Protein AF-A0A1F1G973-F1 (afdb_monomer_lite)

Foldseek 3Di:
DDDDDDDDDDDDDDDDDPDPDPQDWDKFQFPWKKKKFLFALVVLCCLVDPNFVWDKDKDDPWDWDDDSNDLPIITMFIWDRVQKIFTAGLQLHTQKIKIWGDFMKMWIHGLQRLDTKMFTTWIWIDGHFKIFTWTWIKAFADPPDDSNPGHPVSPDPVRIDTDIDTFWIFTWDWDDDFQKIKIKGDPIFGDADPQQDPVQGHDDRCSNVSSQDDPVHSGDTRIMMMMTGTDGPRSDNDPPPDPDPDDDDDDD

Secondary structure (DSSP, 8-state):
-PPPPPPPP-------------PPPEEEPEEEEEEEE---HHHHHHHHSTTT--EEEEESS-EEES-TTSTT-EEEEEB-STT-EEEE-TT--EEEEEEEB-S-EEEEEEGGGTEEEEEEEEEEEEETTEEEEEEEEEEE--TT--GGG--GGG-STTTEEEEEEEEEEEEEEEEEETTEEEEEEEEEEE---TT--TTS---GGGGGGTT--BTTBS-BPPPEEEEEEEPTTTT-------PPPPP-PPP-

Sequence (252 aa):
MFKKILVTAIAATAITVPQATAAEAESCTIESGTFNWGIKHSWRSYIKGRIANGDWETTGTVKENGDPTGSDFTFGFEVDPEASTVSVDEAGNVTASKIKAKDSSITFTGHHGALYSKMTNPFVQTEGDKAQLGSGYEAYFVEGKHMTQYTPEDRVEANKRTGEGAFGQGKAQWSKDGDTLTLNASDVMYERQPGTNDSGDVEGVDFLFMGMYSHDYNPEVDSAQLTLNLAPGCGQEKDNDEVPSEGEKPKS

Structure (mmCIF, N/CA/C/O backbone):
data_AF-A0A1F1G973-F1
#
_entry.id   AF-A0A1F1G973-F1
#
loop_
_atom_site.group_PDB
_atom_site.id
_atom_site.type_symbol
_atom_site.label_atom_id
_atom_site.label_alt_id
_atom_site.label_comp_id
_atom_site.label_asym_id
_atom_site.label_entity_id
_atom_site.label_seq_id
_atom_site.pdbx_PDB_ins_code
_atom_site.Cartn_x
_atom_site.Cartn_y
_atom_site.Cartn_z
_atom_site.occupancy
_atom_site.B_iso_or_equiv
_atom_site.auth_seq_id
_atom_site.auth_comp_id
_atom_site.auth_asym_id
_atom_site.auth_atom_id
_atom_site.pdbx_PDB_model_num
ATOM 1 N N . MET A 1 1 ? -93.765 6.356 -10.956 1.00 42.22 1 MET A N 1
ATOM 2 C CA . MET A 1 1 ? -92.816 5.364 -10.403 1.00 42.22 1 MET A CA 1
ATOM 3 C C . MET A 1 1 ? -91.493 6.077 -10.149 1.00 42.22 1 MET A C 1
ATOM 5 O O . MET A 1 1 ? -90.782 6.352 -11.102 1.00 42.22 1 MET A O 1
ATOM 9 N N . PHE A 1 2 ? -91.207 6.461 -8.903 1.00 38.38 2 PHE A N 1
ATOM 10 C CA . PHE A 1 2 ? -89.958 7.138 -8.530 1.00 38.38 2 PHE A CA 1
ATOM 11 C C . PHE A 1 2 ? -88.983 6.104 -7.956 1.00 38.38 2 PHE A C 1
ATOM 13 O O . PHE A 1 2 ? -89.303 5.417 -6.986 1.00 38.38 2 PHE A O 1
ATOM 20 N N . LYS A 1 3 ? -87.827 5.944 -8.604 1.00 35.59 3 LYS A N 1
ATOM 21 C CA . LYS A 1 3 ? -86.815 4.925 -8.299 1.00 35.59 3 LYS A CA 1
ATOM 22 C C . LYS A 1 3 ? -85.800 5.524 -7.316 1.00 35.59 3 LYS A C 1
ATOM 24 O O . LYS A 1 3 ? -85.159 6.520 -7.636 1.00 35.59 3 LYS A O 1
ATOM 29 N N . LYS A 1 4 ? -85.695 4.952 -6.111 1.00 35.84 4 LYS A N 1
ATOM 30 C CA . LYS A 1 4 ? -84.705 5.335 -5.088 1.00 35.84 4 LYS A CA 1
ATOM 31 C C . LYS A 1 4 ? -83.311 4.877 -5.535 1.00 35.84 4 LYS A C 1
ATOM 33 O O . LYS A 1 4 ? -83.144 3.703 -5.853 1.00 35.84 4 LYS A O 1
ATOM 38 N N . ILE A 1 5 ? -82.336 5.785 -5.548 1.00 41.91 5 ILE A N 1
ATOM 39 C CA . ILE A 1 5 ? -80.917 5.466 -5.749 1.00 41.91 5 ILE A CA 1
ATOM 40 C C . ILE A 1 5 ? -80.290 5.274 -4.365 1.00 41.91 5 ILE A C 1
ATOM 42 O O . ILE A 1 5 ? -80.348 6.169 -3.524 1.00 41.91 5 ILE A O 1
ATOM 46 N N . LEU A 1 6 ? -79.738 4.084 -4.132 1.00 38.69 6 LEU A N 1
ATOM 47 C CA . LEU A 1 6 ? -78.957 3.740 -2.947 1.00 38.69 6 LEU A CA 1
ATOM 48 C C . LEU A 1 6 ? -77.524 4.256 -3.159 1.00 38.69 6 LEU A C 1
ATOM 50 O O . LEU A 1 6 ? -76.871 3.858 -4.122 1.00 38.69 6 LEU A O 1
ATOM 54 N N . VAL A 1 7 ? -77.040 5.139 -2.285 1.00 39.91 7 VAL A N 1
ATOM 55 C CA . VAL A 1 7 ? -75.630 5.557 -2.254 1.00 39.91 7 VAL A CA 1
ATOM 56 C C . VAL A 1 7 ? -74.898 4.631 -1.291 1.00 39.91 7 VAL A C 1
ATOM 58 O O . VAL A 1 7 ? -75.253 4.550 -0.118 1.00 39.91 7 VAL A O 1
ATOM 61 N N . THR A 1 8 ? -73.898 3.913 -1.798 1.00 38.56 8 THR A N 1
ATOM 62 C CA . THR A 1 8 ? -73.050 3.022 -0.998 1.00 38.56 8 THR A CA 1
ATOM 63 C C . THR A 1 8 ? -71.778 3.786 -0.645 1.00 38.56 8 THR A C 1
ATOM 65 O O . THR A 1 8 ? -71.055 4.214 -1.542 1.00 38.56 8 THR A O 1
ATOM 68 N N . ALA A 1 9 ? -71.534 4.009 0.646 1.00 45.50 9 ALA A N 1
ATOM 69 C CA . ALA A 1 9 ? -70.323 4.658 1.137 1.00 45.50 9 ALA A CA 1
ATOM 70 C C . ALA A 1 9 ? -69.147 3.668 1.107 1.00 45.50 9 ALA A C 1
ATOM 72 O O . ALA A 1 9 ? -69.241 2.578 1.670 1.00 45.50 9 ALA A O 1
ATOM 73 N N . ILE A 1 10 ? -68.048 4.050 0.455 1.00 49.78 10 ILE A N 1
ATOM 74 C CA . ILE A 1 10 ? -66.786 3.302 0.463 1.00 49.78 10 ILE A CA 1
ATOM 75 C C . ILE A 1 10 ? -65.958 3.828 1.638 1.00 49.78 10 ILE A C 1
ATOM 77 O O . ILE A 1 10 ? -65.543 4.986 1.639 1.00 49.78 10 ILE A O 1
ATOM 81 N N . ALA A 1 11 ? -65.741 2.988 2.648 1.00 50.19 11 ALA A N 1
ATOM 82 C CA . ALA A 1 11 ? -64.797 3.259 3.724 1.00 50.19 11 ALA A CA 1
ATOM 83 C C . ALA A 1 11 ? -63.371 2.992 3.216 1.00 50.19 11 ALA A C 1
ATOM 85 O O . ALA A 1 11 ? -63.041 1.863 2.859 1.00 50.19 11 ALA A O 1
ATOM 86 N N . ALA A 1 12 ? -62.537 4.031 3.157 1.00 47.50 12 ALA A N 1
ATOM 87 C CA . ALA A 1 12 ? -61.125 3.906 2.818 1.00 47.50 12 ALA A CA 1
ATOM 88 C C . ALA A 1 12 ? -60.329 3.497 4.068 1.00 47.50 12 ALA A C 1
ATOM 90 O O . ALA A 1 12 ? -60.126 4.299 4.977 1.00 47.50 12 ALA A O 1
ATOM 91 N N . THR A 1 13 ? -59.888 2.243 4.126 1.00 49.81 13 THR A N 1
ATOM 92 C CA . THR A 1 13 ? -58.909 1.771 5.112 1.00 49.81 13 THR A CA 1
ATOM 93 C C . THR A 1 13 ? -57.508 2.169 4.654 1.00 49.81 13 THR A C 1
ATOM 95 O O . THR A 1 13 ? -57.029 1.670 3.636 1.00 49.81 13 THR A O 1
ATOM 98 N N . ALA A 1 14 ? -56.855 3.072 5.385 1.00 54.78 14 ALA A N 1
ATOM 99 C CA . ALA A 1 14 ? -55.455 3.411 5.158 1.00 54.78 14 ALA A CA 1
ATOM 100 C C . ALA A 1 14 ? -54.559 2.251 5.626 1.00 54.78 14 ALA A C 1
ATOM 102 O O . ALA A 1 14 ? -54.593 1.866 6.793 1.00 54.78 14 ALA A O 1
ATOM 103 N N . ILE A 1 15 ? -53.778 1.686 4.706 1.00 54.81 15 ILE A N 1
ATOM 104 C CA . ILE A 1 15 ? -52.747 0.687 4.999 1.00 54.81 15 ILE A CA 1
ATOM 105 C C . ILE A 1 15 ? -51.489 1.457 5.401 1.00 54.81 15 ILE A C 1
ATOM 107 O O . ILE A 1 15 ? -50.873 2.119 4.568 1.00 54.81 15 ILE A O 1
ATOM 111 N N . THR A 1 16 ? -51.112 1.397 6.674 1.00 50.06 16 THR A N 1
ATOM 112 C CA . THR A 1 16 ? -49.819 1.904 7.146 1.00 50.06 16 THR A CA 1
ATOM 113 C C . THR A 1 16 ? -48.742 0.879 6.805 1.00 50.06 16 THR A C 1
ATOM 115 O O . THR A 1 16 ? -48.700 -0.199 7.398 1.00 50.06 16 THR A O 1
ATOM 118 N N . VAL A 1 17 ? -47.895 1.189 5.825 1.00 53.34 17 VAL A N 1
ATOM 119 C CA . VAL A 1 17 ? -46.689 0.404 5.527 1.00 53.34 17 VAL A CA 1
ATOM 120 C C . VAL A 1 17 ? -45.646 0.728 6.606 1.00 53.34 17 VAL A C 1
ATOM 122 O O . VAL A 1 17 ? -45.423 1.914 6.855 1.00 53.34 17 VAL A O 1
ATOM 125 N N . PRO A 1 18 ? -45.006 -0.261 7.260 1.00 45.88 18 PRO A N 1
ATOM 126 C CA . PRO A 1 18 ? -43.898 0.016 8.162 1.00 45.88 18 PRO A CA 1
ATOM 127 C C . PRO A 1 18 ? -42.749 0.577 7.327 1.00 45.88 18 PRO A C 1
ATOM 129 O O . PRO A 1 18 ? -42.206 -0.104 6.456 1.00 45.88 18 PRO A O 1
ATOM 132 N N . GLN A 1 19 ? -42.409 1.838 7.557 1.00 44.34 19 GLN A N 1
ATOM 133 C CA . GLN A 1 19 ? -41.218 2.441 6.991 1.00 44.34 19 GLN A CA 1
ATOM 134 C C . GLN A 1 19 ? -40.045 1.931 7.830 1.00 44.34 19 GLN A C 1
ATOM 136 O O . GLN A 1 19 ? -39.903 2.318 8.986 1.00 44.34 19 GLN A O 1
ATOM 141 N N . ALA A 1 20 ? -39.261 0.998 7.283 1.00 47.25 20 ALA A N 1
ATOM 142 C CA . ALA A 1 20 ? -38.005 0.593 7.895 1.00 47.25 20 ALA A CA 1
ATOM 143 C C . ALA A 1 20 ? -37.111 1.836 7.971 1.00 47.25 20 ALA A C 1
ATOM 145 O O . ALA A 1 20 ? -36.664 2.354 6.947 1.00 47.25 20 ALA A O 1
ATOM 146 N N . THR A 1 21 ? -36.922 2.361 9.177 1.00 45.72 21 THR A N 1
ATOM 147 C CA . THR A 1 21 ? -35.897 3.357 9.451 1.00 45.72 21 THR A CA 1
ATOM 148 C C . THR A 1 21 ? -34.565 2.657 9.236 1.00 45.72 21 THR A C 1
ATOM 150 O O . THR A 1 21 ? -34.226 1.740 9.980 1.00 45.72 21 THR A O 1
ATOM 153 N N . ALA A 1 22 ? -33.844 3.020 8.175 1.00 51.94 22 ALA A N 1
ATOM 154 C CA . ALA A 1 22 ? -32.439 2.661 8.080 1.00 51.94 22 ALA A CA 1
ATOM 155 C C . ALA A 1 22 ? -31.761 3.254 9.321 1.00 51.94 22 ALA A C 1
ATOM 157 O O . ALA A 1 22 ? -31.816 4.469 9.506 1.00 51.94 22 ALA A O 1
ATOM 158 N N . ALA A 1 23 ? -31.230 2.397 10.194 1.00 56.69 23 ALA A N 1
ATOM 159 C CA . ALA A 1 23 ? -30.436 2.836 11.331 1.00 56.69 23 ALA A CA 1
ATOM 160 C C . ALA A 1 23 ? -29.305 3.726 10.798 1.00 56.69 23 ALA A C 1
ATOM 162 O O . ALA A 1 23 ? -28.588 3.325 9.875 1.00 56.69 23 ALA A O 1
ATOM 163 N N . GLU A 1 24 ? -29.198 4.958 11.299 1.00 59.28 24 GLU A N 1
ATOM 164 C CA . GLU A 1 24 ? -28.084 5.828 10.928 1.00 59.28 24 GLU A CA 1
ATOM 165 C C . GLU A 1 24 ? -26.799 5.237 11.508 1.00 59.28 24 GLU A C 1
ATOM 167 O O . GLU A 1 24 ? -26.696 5.020 12.713 1.00 59.28 24 GLU A O 1
ATOM 172 N N . ALA A 1 25 ? -25.824 4.965 10.642 1.00 71.56 25 ALA A N 1
ATOM 173 C CA . ALA A 1 25 ? -24.504 4.535 11.075 1.00 71.56 25 ALA A CA 1
ATOM 174 C C . ALA A 1 25 ? -23.814 5.679 11.834 1.00 71.56 25 ALA A C 1
ATOM 176 O O . ALA A 1 25 ? -23.695 6.793 11.317 1.00 71.56 25 ALA A O 1
ATOM 177 N N . GLU A 1 26 ? -23.341 5.404 13.048 1.00 84.94 26 GLU A N 1
ATOM 178 C CA . GLU A 1 26 ? -22.582 6.369 13.843 1.00 84.94 26 GLU A CA 1
ATOM 179 C C . GLU A 1 26 ? -21.135 6.436 13.335 1.00 84.94 26 GLU A C 1
ATOM 181 O O . GLU A 1 26 ? -20.532 5.409 13.022 1.00 84.94 26 GLU A O 1
ATOM 186 N N . SER A 1 27 ? -20.556 7.637 13.246 1.00 89.62 27 SER A N 1
ATOM 187 C CA . SER A 1 27 ? -19.134 7.813 12.932 1.00 89.62 27 SER A CA 1
ATOM 188 C C . SER A 1 27 ? -18.295 7.912 14.203 1.00 89.62 27 SER A C 1
ATOM 190 O O . SER A 1 27 ? -18.580 8.747 15.062 1.00 89.62 27 SER A O 1
ATOM 192 N N . CYS A 1 28 ? -17.213 7.146 14.280 1.00 93.38 28 CYS A N 1
ATOM 193 C CA . CYS A 1 28 ? -16.291 7.170 15.408 1.00 93.38 28 CYS A CA 1
ATOM 194 C C . CYS A 1 28 ? -15.111 8.114 15.171 1.00 93.38 28 CYS A C 1
ATOM 196 O O . CYS A 1 28 ? -14.504 8.114 14.098 1.00 93.38 28 CYS A O 1
ATOM 198 N N . THR A 1 29 ? -14.751 8.883 16.200 1.00 95.50 29 THR A N 1
ATOM 199 C CA . THR A 1 29 ? -13.556 9.735 16.189 1.00 95.50 29 THR A CA 1
ATOM 200 C C . THR A 1 29 ? -12.313 8.886 16.433 1.00 95.50 29 THR A C 1
ATOM 202 O O . THR A 1 29 ? -12.224 8.190 17.443 1.00 95.50 29 THR A O 1
ATOM 205 N N . ILE A 1 30 ? -11.344 8.959 15.523 1.00 98.06 30 ILE A N 1
ATOM 206 C CA . ILE A 1 30 ? -10.039 8.301 15.646 1.00 98.06 30 ILE A CA 1
ATOM 207 C C . ILE A 1 30 ? -9.071 9.291 16.299 1.00 98.06 30 ILE A C 1
ATOM 209 O O . ILE A 1 30 ? -8.974 10.434 15.862 1.00 98.06 30 ILE A O 1
ATOM 213 N N . GLU A 1 31 ? -8.335 8.865 17.320 1.00 98.00 31 GLU A N 1
ATOM 214 C CA . GLU A 1 31 ? -7.295 9.686 17.958 1.00 98.00 31 GLU A CA 1
ATOM 215 C C . GLU A 1 31 ? -5.904 9.357 17.411 1.00 98.00 31 GLU A C 1
ATOM 217 O O . GLU A 1 31 ? -5.060 10.232 17.223 1.00 98.00 31 GLU A O 1
ATOM 222 N N . SER A 1 32 ? -5.642 8.074 17.161 1.00 98.44 32 SER A N 1
ATOM 223 C CA . SER A 1 32 ? -4.376 7.592 16.607 1.00 98.44 32 SER A CA 1
ATOM 224 C C . SER A 1 32 ? -4.520 6.176 16.058 1.00 98.44 32 SER A C 1
ATOM 226 O O . SER A 1 32 ? -5.524 5.503 16.281 1.00 98.44 32 SER A O 1
ATOM 228 N N . GLY A 1 33 ? -3.498 5.694 15.354 1.00 98.50 33 GLY A N 1
ATOM 229 C CA . GLY A 1 33 ? -3.455 4.301 14.942 1.00 98.50 33 GLY A CA 1
ATOM 230 C C . GLY A 1 33 ? -2.157 3.902 14.261 1.00 98.50 33 GLY A C 1
ATOM 231 O O . GLY A 1 33 ? -1.334 4.745 13.895 1.00 98.50 33 GLY A O 1
ATOM 232 N N . THR A 1 34 ? -1.997 2.597 14.076 1.00 98.62 34 THR A N 1
ATOM 233 C CA . THR A 1 34 ? -0.880 1.986 13.351 1.00 98.62 34 THR A CA 1
ATOM 234 C C . THR A 1 34 ? -1.405 1.026 12.300 1.00 98.62 34 THR A C 1
ATOM 236 O O . THR A 1 34 ? -2.282 0.216 12.589 1.00 98.62 34 THR A O 1
ATOM 239 N N . PHE A 1 35 ? -0.858 1.110 11.094 1.00 98.75 35 PHE A N 1
ATOM 240 C CA . PHE A 1 35 ? -1.187 0.249 9.967 1.00 98.75 35 PHE A CA 1
ATOM 241 C C . PHE A 1 35 ? 0.068 -0.524 9.566 1.00 98.75 35 PHE A C 1
ATOM 243 O O . PHE A 1 35 ? 1.054 0.076 9.162 1.00 98.75 35 PHE A O 1
ATOM 250 N N . ASN A 1 36 ? 0.061 -1.845 9.712 1.00 98.81 36 ASN A N 1
ATOM 251 C CA . ASN A 1 36 ? 1.190 -2.714 9.398 1.00 98.81 36 ASN A CA 1
ATOM 252 C C . ASN A 1 36 ? 0.846 -3.573 8.185 1.00 98.81 36 ASN A C 1
ATOM 254 O O . ASN A 1 36 ? -0.115 -4.346 8.216 1.00 98.81 36 ASN A O 1
ATOM 258 N N . TRP A 1 37 ? 1.640 -3.451 7.125 1.00 98.81 37 TRP A N 1
ATOM 259 C CA . TRP A 1 37 ? 1.399 -4.160 5.875 1.00 98.81 37 TRP A CA 1
ATOM 260 C C . TRP A 1 37 ? 2.707 -4.468 5.149 1.00 98.81 37 TRP A C 1
ATOM 262 O O . TRP A 1 37 ? 3.576 -3.608 5.011 1.00 98.81 37 TRP A O 1
ATOM 272 N N . GLY A 1 38 ? 2.853 -5.698 4.657 1.00 98.44 38 GLY A N 1
ATOM 273 C CA . GLY A 1 38 ? 4.005 -6.088 3.844 1.00 98.44 38 GLY A CA 1
ATOM 274 C C . GLY A 1 38 ? 3.965 -5.538 2.414 1.00 98.44 38 GLY A C 1
ATOM 275 O O . GLY A 1 38 ? 4.984 -5.542 1.725 1.00 98.44 38 GLY A O 1
ATOM 276 N N . ILE A 1 39 ? 2.828 -5.014 1.953 1.00 98.44 39 ILE A N 1
ATOM 277 C CA . ILE A 1 39 ? 2.531 -4.747 0.538 1.00 98.44 39 ILE A CA 1
ATOM 278 C C . ILE A 1 39 ? 2.344 -6.058 -0.233 1.00 98.44 39 ILE A C 1
ATOM 280 O O . ILE A 1 39 ? 1.218 -6.478 -0.472 1.00 98.44 39 ILE A O 1
ATOM 284 N N . LYS A 1 40 ? 3.437 -6.711 -0.642 1.00 98.38 40 LYS A N 1
ATOM 285 C CA . LYS A 1 40 ? 3.403 -7.949 -1.432 1.00 98.38 40 LYS A CA 1
ATOM 286 C C . LYS A 1 40 ? 4.746 -8.670 -1.390 1.00 98.38 40 LYS A C 1
ATOM 288 O O . LYS A 1 40 ? 5.749 -8.146 -1.885 1.00 98.38 40 LYS A O 1
ATOM 293 N N . HIS A 1 41 ? 4.769 -9.885 -0.848 1.00 98.38 41 HIS A N 1
ATOM 294 C CA . HIS A 1 41 ? 5.993 -10.665 -0.644 1.00 98.38 41 HIS A CA 1
ATOM 295 C C . HIS A 1 41 ? 6.757 -10.938 -1.939 1.00 98.38 41 HIS A C 1
ATOM 297 O O . HIS A 1 41 ? 7.975 -10.740 -1.992 1.00 98.38 41 HIS A O 1
ATOM 303 N N . SER A 1 42 ? 6.052 -11.302 -3.014 1.00 97.88 42 SER A N 1
ATOM 304 C CA . SER A 1 42 ? 6.678 -11.554 -4.316 1.00 97.88 42 SER A CA 1
ATOM 305 C C . SER A 1 42 ? 7.343 -10.303 -4.897 1.00 97.88 42 SER A C 1
ATOM 307 O O . SER A 1 42 ? 8.378 -10.409 -5.551 1.00 97.88 42 SER A O 1
ATOM 309 N N . TRP A 1 43 ? 6.790 -9.113 -4.634 1.00 98.19 43 TRP A N 1
ATOM 310 C CA . TRP A 1 43 ? 7.366 -7.849 -5.086 1.00 98.19 43 TRP A CA 1
ATOM 311 C C . TRP A 1 43 ? 8.644 -7.513 -4.324 1.00 98.19 43 TRP A C 1
ATOM 313 O O . TRP A 1 43 ? 9.676 -7.276 -4.947 1.00 98.19 43 TRP A O 1
ATOM 323 N N . ARG A 1 44 ? 8.615 -7.568 -2.986 1.00 98.38 44 ARG A N 1
ATOM 324 C CA . ARG A 1 44 ? 9.819 -7.339 -2.168 1.00 98.38 44 ARG A CA 1
ATOM 325 C C . ARG A 1 44 ? 10.932 -8.324 -2.525 1.00 98.38 44 ARG A C 1
ATOM 327 O O . ARG A 1 44 ? 12.077 -7.918 -2.726 1.00 98.38 44 ARG A O 1
ATOM 334 N N . SER A 1 45 ? 10.576 -9.600 -2.683 1.00 98.25 45 SER A N 1
ATOM 335 C CA . SER A 1 45 ? 11.500 -10.660 -3.101 1.00 98.25 45 SER A CA 1
ATOM 336 C C . SER A 1 45 ? 12.088 -10.404 -4.488 1.00 98.25 45 SER A C 1
ATOM 338 O O . SER A 1 45 ? 13.276 -10.633 -4.706 1.00 98.25 45 SER A O 1
ATOM 340 N N . TYR A 1 46 ? 11.284 -9.902 -5.428 1.00 97.50 46 TYR A N 1
ATOM 341 C CA . TYR A 1 46 ? 11.757 -9.503 -6.750 1.00 97.50 46 TYR A CA 1
ATOM 342 C C . TYR A 1 46 ? 12.741 -8.331 -6.678 1.00 97.50 46 TYR A C 1
ATOM 344 O O . TYR A 1 46 ? 13.808 -8.427 -7.284 1.00 97.50 46 TYR A O 1
ATOM 352 N N . ILE A 1 47 ? 12.419 -7.281 -5.909 1.00 98.31 47 ILE A N 1
ATOM 353 C CA . ILE A 1 47 ? 13.274 -6.099 -5.728 1.00 98.31 47 ILE A CA 1
ATOM 354 C C . ILE A 1 47 ? 14.632 -6.492 -5.140 1.00 98.31 47 ILE A C 1
ATOM 356 O O . ILE A 1 47 ? 15.658 -6.188 -5.743 1.00 98.31 47 ILE A O 1
ATOM 360 N N . LYS A 1 48 ? 14.656 -7.229 -4.023 1.00 98.19 48 LYS A N 1
ATOM 361 C CA . LYS A 1 48 ? 15.909 -7.687 -3.388 1.00 98.19 48 LYS A CA 1
ATOM 362 C C . LYS A 1 48 ? 16.617 -8.799 -4.170 1.00 98.19 48 LYS A C 1
ATOM 364 O O . LYS A 1 48 ? 17.793 -9.073 -3.945 1.00 98.19 48 LYS A O 1
ATOM 369 N N . GLY A 1 49 ? 15.901 -9.486 -5.057 1.00 97.81 49 GLY A N 1
ATOM 370 C CA . GLY A 1 49 ? 16.406 -10.625 -5.808 1.00 97.81 49 GLY A CA 1
ATOM 371 C C . GLY A 1 49 ? 17.366 -10.232 -6.929 1.00 97.81 49 GLY A C 1
ATOM 372 O O . GLY A 1 49 ? 17.418 -9.096 -7.382 1.00 97.81 49 GLY A O 1
ATOM 373 N N . ARG A 1 50 ? 18.083 -11.223 -7.470 1.00 96.88 50 ARG A N 1
ATOM 374 C CA . ARG A 1 50 ? 19.099 -11.037 -8.529 1.00 96.88 50 ARG A CA 1
ATOM 375 C C . ARG A 1 50 ? 18.592 -10.437 -9.849 1.00 96.88 50 ARG A C 1
ATOM 377 O O . ARG A 1 50 ? 19.410 -10.090 -10.691 1.00 96.88 50 ARG A O 1
ATOM 384 N N . ILE A 1 51 ? 17.273 -10.429 -10.073 1.00 95.50 51 ILE A N 1
ATOM 385 C CA . ILE A 1 51 ? 16.670 -9.951 -11.325 1.00 95.50 51 ILE A CA 1
ATOM 386 C C . ILE A 1 51 ? 16.573 -8.429 -11.297 1.00 95.50 51 ILE A C 1
ATOM 388 O O . ILE A 1 51 ? 17.146 -7.782 -12.165 1.00 95.50 51 ILE A O 1
ATOM 392 N N . ALA A 1 52 ? 15.877 -7.861 -10.305 1.00 96.75 52 ALA A N 1
ATOM 393 C CA . ALA A 1 52 ? 15.845 -6.414 -10.143 1.00 96.75 52 ALA A CA 1
ATOM 394 C C . ALA A 1 52 ? 17.162 -5.898 -9.560 1.00 96.75 52 ALA A C 1
ATOM 396 O O . ALA A 1 52 ? 17.613 -4.829 -9.955 1.00 96.75 52 ALA A O 1
ATOM 397 N N . ASN A 1 53 ? 17.791 -6.660 -8.662 1.00 97.69 53 ASN A N 1
ATOM 398 C CA . ASN A 1 53 ? 19.018 -6.280 -7.966 1.00 97.69 53 ASN A CA 1
ATOM 399 C C . ASN A 1 53 ? 18.910 -4.859 -7.388 1.00 97.69 53 ASN A C 1
ATOM 401 O O . ASN A 1 53 ? 19.707 -3.971 -7.697 1.00 97.69 53 ASN A O 1
ATOM 405 N N . GLY A 1 54 ? 17.820 -4.640 -6.663 1.00 98.06 54 GLY A N 1
ATOM 406 C CA . GLY A 1 54 ? 17.338 -3.343 -6.235 1.00 98.06 54 GLY A CA 1
ATOM 407 C C . GLY A 1 54 ? 17.201 -3.219 -4.724 1.00 98.06 54 GLY A C 1
ATOM 408 O O . GLY A 1 54 ? 17.566 -4.112 -3.958 1.00 98.06 54 GLY A O 1
ATOM 409 N N . ASP A 1 55 ? 16.646 -2.086 -4.310 1.00 98.50 55 ASP A N 1
ATOM 410 C CA . ASP A 1 55 ? 16.388 -1.756 -2.912 1.00 98.50 55 ASP A CA 1
ATOM 411 C C . ASP A 1 55 ? 15.187 -0.804 -2.792 1.00 98.50 55 ASP A C 1
ATOM 413 O O . ASP A 1 55 ? 14.606 -0.384 -3.799 1.00 98.50 55 ASP A O 1
ATOM 417 N N . TRP A 1 56 ? 14.817 -0.447 -1.567 1.00 98.75 56 TRP A N 1
ATOM 418 C CA . TRP A 1 56 ? 13.871 0.613 -1.277 1.00 98.75 56 TRP A CA 1
ATOM 419 C C . TRP A 1 56 ? 14.384 1.584 -0.223 1.00 98.75 56 TRP A C 1
ATOM 421 O O . TRP A 1 56 ? 15.161 1.240 0.662 1.00 98.75 56 TRP A O 1
ATOM 431 N N . GLU A 1 57 ? 13.874 2.806 -0.304 1.00 98.62 57 GLU A N 1
ATOM 432 C CA . GLU A 1 57 ? 14.051 3.833 0.715 1.00 98.62 57 GLU A CA 1
ATOM 433 C C . GLU A 1 57 ? 12.689 4.250 1.260 1.00 98.62 57 GLU A C 1
ATOM 435 O O . GLU A 1 57 ? 11.715 4.374 0.508 1.00 98.62 57 GLU A O 1
ATOM 440 N N . THR A 1 58 ? 12.622 4.480 2.569 1.00 98.69 58 THR A N 1
ATOM 441 C CA . THR A 1 58 ? 11.401 4.902 3.251 1.00 98.69 58 THR A CA 1
ATOM 442 C C . THR A 1 58 ? 11.512 6.347 3.738 1.00 98.69 58 THR A C 1
ATOM 444 O O . THR A 1 58 ? 12.588 6.833 4.087 1.00 98.69 58 THR A O 1
ATOM 447 N N . THR A 1 59 ? 10.389 7.065 3.746 1.00 98.50 59 THR A N 1
ATOM 448 C CA . THR A 1 59 ? 10.293 8.429 4.290 1.00 98.50 59 THR A CA 1
ATOM 449 C C . THR A 1 59 ? 9.076 8.566 5.193 1.00 98.50 59 THR A C 1
ATOM 451 O O . THR A 1 59 ? 8.081 7.866 5.010 1.00 98.50 59 THR A O 1
ATOM 454 N N . GLY A 1 60 ? 9.105 9.538 6.105 1.00 96.50 60 GLY A N 1
ATOM 455 C CA . GLY A 1 60 ? 8.032 9.747 7.078 1.00 96.50 60 GLY A CA 1
ATOM 456 C C . GLY A 1 60 ? 8.211 8.841 8.295 1.00 96.50 60 GLY A C 1
ATOM 457 O O . GLY A 1 60 ? 9.335 8.600 8.728 1.00 96.50 60 GLY A O 1
ATOM 458 N N . THR A 1 61 ? 7.109 8.347 8.854 1.00 91.94 61 THR A N 1
ATOM 459 C CA . THR A 1 61 ? 7.099 7.549 10.095 1.00 91.94 61 THR A CA 1
ATOM 460 C C . THR A 1 61 ? 7.199 6.036 9.866 1.00 91.94 61 THR A C 1
ATOM 462 O O . THR A 1 61 ? 6.954 5.261 10.790 1.00 91.94 61 THR A O 1
ATOM 465 N N . VAL A 1 62 ? 7.565 5.610 8.651 1.00 98.31 62 VAL A N 1
ATOM 466 C CA . VAL A 1 62 ? 7.614 4.195 8.258 1.00 98.31 62 VAL A CA 1
ATOM 467 C C . VAL A 1 62 ? 8.645 3.434 9.090 1.00 98.31 62 VAL A C 1
ATOM 469 O O . VAL A 1 62 ? 9.800 3.847 9.197 1.00 98.31 62 VAL A O 1
ATOM 472 N N . LYS A 1 63 ? 8.238 2.297 9.656 1.00 97.94 63 LYS A N 1
ATOM 473 C CA . LYS A 1 63 ? 9.118 1.378 10.390 1.00 97.94 63 LYS A CA 1
ATOM 474 C C . LYS A 1 63 ? 9.116 0.009 9.733 1.00 97.94 63 LYS A C 1
ATOM 476 O O . LYS A 1 63 ? 8.060 -0.578 9.540 1.00 97.94 63 LYS A O 1
ATOM 481 N N . GLU A 1 64 ? 10.291 -0.512 9.423 1.00 98.50 64 GLU A N 1
ATOM 482 C CA . GLU A 1 64 ? 10.444 -1.861 8.877 1.00 98.50 64 GLU A CA 1
ATOM 483 C C . GLU A 1 64 ? 10.573 -2.880 10.014 1.00 98.50 64 GLU A C 1
ATOM 485 O O . GLU A 1 64 ? 11.251 -2.625 11.012 1.00 98.50 64 GLU A O 1
ATOM 490 N N . ASN A 1 65 ? 9.917 -4.031 9.872 1.00 98.25 65 ASN A N 1
ATOM 491 C CA . ASN A 1 65 ? 9.972 -5.118 10.844 1.00 98.25 65 ASN A CA 1
ATOM 492 C C . ASN A 1 65 ? 10.060 -6.470 10.126 1.00 98.25 65 ASN A C 1
ATOM 494 O O . ASN A 1 65 ? 9.294 -6.720 9.198 1.00 98.25 65 ASN A O 1
ATOM 498 N N . GLY A 1 66 ? 10.971 -7.333 10.580 1.00 97.88 66 GLY A N 1
ATOM 499 C CA . GLY A 1 66 ? 11.233 -8.652 9.998 1.00 97.88 66 GLY A CA 1
ATOM 500 C C . GLY A 1 66 ? 12.334 -8.664 8.931 1.00 97.88 66 GLY A C 1
ATOM 501 O O . GLY A 1 66 ? 13.010 -7.665 8.683 1.00 97.88 66 GLY A O 1
ATOM 502 N N . ASP A 1 67 ? 12.525 -9.826 8.303 1.00 97.38 67 ASP A N 1
ATOM 503 C CA . ASP A 1 67 ? 13.426 -9.988 7.154 1.00 97.38 67 ASP A CA 1
ATOM 504 C C . ASP A 1 67 ? 12.758 -9.404 5.897 1.00 97.38 67 ASP A C 1
ATOM 506 O O . ASP A 1 67 ? 11.668 -9.852 5.564 1.00 97.38 67 ASP A O 1
ATOM 510 N N . PRO A 1 68 ? 13.381 -8.474 5.149 1.00 95.62 68 PRO A N 1
ATOM 511 C CA . PRO A 1 68 ? 12.856 -7.919 3.891 1.00 95.62 68 PRO A CA 1
ATOM 512 C C . PRO A 1 68 ? 12.280 -8.930 2.881 1.00 95.62 68 PRO A C 1
ATOM 514 O O . PRO A 1 68 ? 11.399 -8.589 2.086 1.00 95.62 68 PRO A O 1
ATOM 517 N N . THR A 1 69 ? 12.783 -10.165 2.893 1.00 94.19 69 THR A N 1
ATOM 518 C CA . THR A 1 69 ? 12.364 -11.279 2.028 1.00 94.19 69 THR A CA 1
ATOM 519 C C . THR A 1 69 ? 11.515 -12.331 2.747 1.00 94.19 69 THR A C 1
ATOM 521 O O . THR A 1 69 ? 11.108 -13.318 2.135 1.00 94.19 69 THR A O 1
ATOM 524 N N . GLY A 1 70 ? 11.217 -12.121 4.028 1.00 97.38 70 GLY A N 1
ATOM 525 C CA . GLY A 1 70 ? 10.282 -12.905 4.821 1.00 97.38 70 GLY A CA 1
ATOM 526 C C . GLY A 1 70 ? 8.824 -12.603 4.474 1.00 97.38 70 GLY A C 1
ATOM 527 O O . GLY A 1 70 ? 8.458 -11.497 4.053 1.00 97.38 70 GLY A O 1
ATOM 528 N N . SER A 1 71 ? 7.979 -13.617 4.651 1.00 95.69 71 SER A N 1
ATOM 529 C CA . SER A 1 71 ? 6.526 -13.522 4.481 1.00 95.69 71 SER A CA 1
ATOM 530 C C . SER A 1 71 ? 5.842 -12.765 5.626 1.00 95.69 71 SER A C 1
ATOM 532 O O . SER A 1 71 ? 4.739 -12.264 5.447 1.00 95.69 71 SER A O 1
ATOM 534 N N . ASP A 1 72 ? 6.508 -12.638 6.773 1.00 96.62 72 ASP A N 1
ATOM 535 C CA . ASP A 1 72 ? 6.083 -11.896 7.964 1.00 96.62 72 ASP A CA 1
ATOM 536 C C . ASP A 1 72 ? 6.572 -10.436 7.993 1.00 96.62 72 ASP A C 1
ATOM 538 O O . ASP A 1 72 ? 6.265 -9.704 8.933 1.00 96.62 72 ASP A O 1
ATOM 542 N N . PHE A 1 73 ? 7.312 -9.997 6.971 1.00 98.69 73 PHE A N 1
ATOM 543 C CA . PHE A 1 73 ? 7.802 -8.624 6.876 1.00 98.69 73 PHE A CA 1
ATOM 544 C C . PHE A 1 73 ? 6.672 -7.604 6.773 1.00 98.69 73 PHE A C 1
ATOM 546 O O . PHE A 1 73 ? 5.754 -7.758 5.963 1.00 98.69 73 PHE A O 1
ATOM 553 N N . THR A 1 74 ? 6.806 -6.490 7.491 1.00 98.75 74 THR A N 1
ATOM 554 C CA . THR A 1 74 ? 5.861 -5.373 7.401 1.00 98.75 74 THR A CA 1
ATOM 555 C C . THR A 1 74 ? 6.553 -4.024 7.350 1.00 98.75 74 THR A C 1
ATOM 557 O O . THR A 1 74 ? 7.521 -3.782 8.074 1.00 98.75 74 THR A O 1
ATOM 560 N N . PHE A 1 75 ? 5.954 -3.110 6.592 1.00 98.81 75 PHE A N 1
ATOM 561 C CA . PHE A 1 75 ? 6.084 -1.680 6.815 1.00 98.81 75 PHE A CA 1
ATOM 562 C C . PHE A 1 75 ? 4.986 -1.238 7.791 1.00 98.81 75 PHE A C 1
ATOM 564 O O . PHE A 1 75 ? 3.802 -1.476 7.551 1.00 98.81 75 PHE A O 1
ATOM 571 N N . GLY A 1 76 ? 5.382 -0.625 8.902 1.00 98.62 76 GLY A N 1
ATOM 572 C CA . GLY A 1 76 ? 4.495 -0.008 9.880 1.00 98.62 76 GLY A CA 1
ATOM 573 C C . GLY A 1 76 ? 4.335 1.480 9.598 1.00 98.62 76 GLY A C 1
ATOM 574 O O . GLY A 1 76 ? 5.322 2.215 9.590 1.00 98.62 76 GLY A O 1
ATOM 575 N N . PHE A 1 77 ? 3.099 1.917 9.392 1.00 98.69 77 PHE A N 1
ATOM 576 C CA . PHE A 1 77 ? 2.698 3.293 9.115 1.00 98.69 77 PHE A CA 1
ATOM 577 C C . PHE A 1 77 ? 1.901 3.867 10.288 1.00 98.69 77 PHE A C 1
ATOM 579 O O . PHE A 1 77 ? 1.127 3.158 10.934 1.00 98.69 77 PHE A O 1
ATOM 586 N N . GLU A 1 78 ? 2.033 5.169 10.535 1.00 98.69 78 GLU A N 1
ATOM 587 C CA . GLU A 1 78 ? 1.086 5.883 11.396 1.00 98.69 78 GLU A CA 1
ATOM 588 C C . GLU A 1 78 ? -0.170 6.252 10.609 1.00 98.69 78 GLU A C 1
ATOM 590 O O . GLU A 1 78 ? -0.081 6.756 9.488 1.00 98.69 78 GLU A O 1
ATOM 595 N N . VAL A 1 79 ? -1.334 6.040 11.216 1.00 98.69 79 VAL A N 1
ATOM 596 C CA . VAL A 1 79 ? -2.623 6.469 10.663 1.00 98.69 79 VAL A CA 1
ATOM 597 C C . VAL A 1 79 ? -2.740 7.988 10.744 1.00 98.69 79 VAL A C 1
ATOM 599 O O . VAL A 1 79 ? -2.316 8.593 11.731 1.00 98.69 79 VAL A O 1
ATOM 602 N N . ASP A 1 80 ? -3.319 8.587 9.709 1.00 98.44 80 ASP A N 1
ATOM 603 C CA . ASP A 1 80 ? -3.781 9.971 9.687 1.00 98.44 80 ASP A CA 1
ATOM 604 C C . ASP A 1 80 ? -5.246 10.016 10.150 1.00 98.44 80 ASP A C 1
ATOM 606 O O . ASP A 1 80 ? -6.128 9.600 9.389 1.00 98.44 80 ASP A O 1
ATOM 610 N N . PRO A 1 81 ? -5.535 10.476 11.381 1.00 98.19 81 PRO A N 1
ATOM 611 C CA . PRO A 1 81 ? -6.904 10.517 11.876 1.00 98.19 81 PRO A CA 1
ATOM 612 C C . PRO A 1 81 ? -7.801 11.488 11.100 1.00 98.19 81 PRO A C 1
ATOM 614 O O . PRO A 1 81 ? -8.987 11.215 10.957 1.00 98.19 81 PRO A O 1
ATOM 617 N N . GLU A 1 82 ? -7.255 12.584 10.561 1.00 97.44 82 GLU A N 1
ATOM 618 C CA . GLU A 1 82 ? -8.035 13.603 9.842 1.00 97.44 82 GLU A CA 1
ATOM 619 C C . GLU A 1 82 ? -8.476 13.112 8.458 1.00 97.44 82 GLU A C 1
ATOM 621 O O . GLU A 1 82 ? -9.540 13.486 7.963 1.00 97.44 82 GLU A O 1
ATOM 626 N N . ALA A 1 83 ? -7.680 12.232 7.848 1.00 97.56 83 ALA A N 1
ATOM 627 C CA . ALA A 1 83 ? -7.997 11.580 6.581 1.00 97.56 83 ALA A CA 1
ATOM 628 C C . ALA A 1 83 ? -8.722 10.230 6.749 1.00 97.56 83 ALA A C 1
ATOM 630 O O . ALA A 1 83 ? -8.925 9.524 5.755 1.00 97.56 83 ALA A O 1
ATOM 631 N N . SER A 1 84 ? -9.094 9.852 7.978 1.00 98.50 84 SER A N 1
ATOM 632 C CA . SER A 1 84 ? -9.641 8.531 8.290 1.00 98.50 84 SER A CA 1
ATOM 633 C C . SER A 1 84 ? -11.044 8.588 8.895 1.00 98.50 84 SER A C 1
ATOM 635 O O . SER A 1 84 ? -11.417 9.518 9.599 1.00 98.50 84 SER A O 1
ATOM 637 N N . THR A 1 85 ? -11.844 7.558 8.623 1.00 97.75 85 THR A N 1
ATOM 638 C CA . THR A 1 85 ? -13.2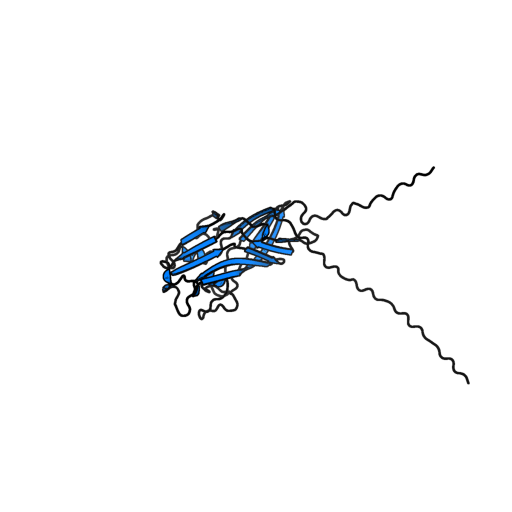24 7.421 9.106 1.00 97.75 85 THR A CA 1
ATOM 639 C C . THR A 1 85 ? -13.530 5.971 9.468 1.00 97.75 85 THR A C 1
ATOM 641 O O . THR A 1 85 ? -13.060 5.041 8.806 1.00 97.75 85 THR A O 1
ATOM 644 N N . VAL A 1 86 ? -14.347 5.784 10.505 1.00 97.81 86 VAL A N 1
ATOM 645 C CA . VAL A 1 86 ? -14.941 4.499 10.894 1.00 97.81 86 VAL A CA 1
ATOM 646 C C . VAL A 1 86 ? -16.424 4.728 11.151 1.00 97.81 86 VAL A C 1
ATOM 648 O O . VAL A 1 86 ? -16.783 5.645 11.887 1.00 97.81 86 VAL A O 1
ATOM 651 N N . SER A 1 87 ? -17.266 3.889 10.559 1.00 95.88 87 SER A N 1
ATOM 652 C CA . SER A 1 87 ? -18.707 3.854 10.785 1.00 95.88 87 SER A CA 1
ATOM 653 C C . SER A 1 87 ? -19.094 2.560 11.488 1.00 95.88 87 SER A C 1
ATOM 655 O O . SER A 1 87 ? -18.607 1.488 11.117 1.00 95.88 87 SER A O 1
ATOM 657 N N . VAL A 1 88 ? -19.979 2.654 12.477 1.00 93.94 88 VAL A N 1
ATOM 658 C CA . VAL A 1 88 ? -20.475 1.517 13.261 1.00 93.94 88 VAL A CA 1
ATOM 659 C C . VAL A 1 88 ? -22.003 1.433 13.238 1.00 93.94 88 VAL A C 1
ATOM 661 O O . VAL A 1 88 ? -22.681 2.433 12.998 1.00 93.94 88 VAL A O 1
ATOM 664 N N . ASP A 1 89 ? -22.541 0.231 13.443 1.00 91.88 89 ASP A N 1
ATOM 665 C CA . ASP A 1 89 ? -23.971 0.010 13.686 1.00 91.88 89 ASP A CA 1
ATOM 666 C C . ASP A 1 89 ? -24.360 0.285 15.154 1.00 91.88 89 ASP A C 1
ATOM 668 O O . ASP A 1 89 ? -23.516 0.615 15.988 1.00 91.88 89 ASP A O 1
ATOM 672 N N . GLU A 1 90 ? -25.649 0.139 15.477 1.00 86.06 90 GLU A N 1
ATOM 673 C CA . GLU A 1 90 ? -26.185 0.320 16.839 1.00 86.06 90 GLU A CA 1
ATOM 674 C C . GLU A 1 90 ? -25.554 -0.633 17.868 1.00 86.06 90 GLU A C 1
ATOM 676 O O . GLU A 1 90 ? -25.484 -0.310 19.051 1.00 86.06 90 GLU A O 1
ATOM 681 N N . ALA A 1 91 ? -25.063 -1.794 17.423 1.00 87.25 91 ALA A N 1
ATOM 682 C CA . ALA A 1 91 ? -24.369 -2.764 18.263 1.00 87.25 91 ALA A CA 1
ATOM 683 C C . ALA A 1 91 ? -22.854 -2.485 18.368 1.00 87.25 91 ALA A C 1
ATOM 685 O O . ALA A 1 91 ? -22.128 -3.249 19.007 1.00 87.25 91 ALA A O 1
ATOM 686 N N . GLY A 1 92 ? -22.366 -1.406 17.748 1.00 87.94 92 GLY A N 1
ATOM 687 C CA . GLY A 1 92 ? -20.964 -1.005 17.754 1.00 87.94 92 GLY A CA 1
ATOM 688 C C . GLY A 1 92 ? -20.068 -1.804 16.803 1.00 87.94 92 GLY A C 1
ATOM 689 O O . GLY A 1 92 ? -18.842 -1.683 16.892 1.00 87.94 92 GLY A O 1
ATOM 690 N N . ASN A 1 93 ? -20.632 -2.608 15.893 1.00 92.75 93 ASN A N 1
ATOM 691 C CA . ASN A 1 93 ? -19.860 -3.324 14.877 1.00 92.75 93 ASN A CA 1
ATOM 692 C C . ASN A 1 93 ? -19.476 -2.378 13.742 1.00 92.75 93 ASN A C 1
ATOM 694 O O . ASN A 1 93 ? -20.309 -1.612 13.262 1.00 92.75 93 ASN A O 1
ATOM 698 N N . VAL A 1 94 ? -18.237 -2.471 13.255 1.00 96.12 94 VAL A N 1
ATOM 699 C CA . VAL A 1 94 ? -17.790 -1.680 12.101 1.00 96.12 94 VAL A CA 1
ATOM 700 C C . VAL A 1 94 ? -18.550 -2.113 10.846 1.00 96.12 94 VAL A C 1
ATOM 702 O O . VAL A 1 94 ? -18.510 -3.279 10.457 1.00 96.12 94 VAL A O 1
ATOM 705 N N . THR A 1 95 ? -19.218 -1.161 10.197 1.00 96.81 95 THR A N 1
ATOM 706 C CA . THR A 1 95 ? -19.946 -1.373 8.935 1.00 96.81 95 THR A CA 1
ATOM 707 C C . THR A 1 95 ? -19.149 -0.892 7.731 1.00 96.81 95 THR A C 1
ATOM 709 O O . THR A 1 95 ? -19.213 -1.504 6.665 1.00 96.81 95 THR A O 1
ATOM 712 N N . ALA A 1 96 ? -18.365 0.173 7.901 1.00 98.00 96 ALA A N 1
ATOM 713 C CA . ALA A 1 96 ? -17.456 0.681 6.889 1.00 98.00 96 ALA A CA 1
ATOM 714 C C . ALA A 1 96 ? -16.292 1.450 7.519 1.00 98.00 96 ALA A C 1
ATOM 716 O O . ALA A 1 96 ? -16.413 2.032 8.598 1.00 98.00 96 ALA A O 1
ATOM 717 N N . SER A 1 97 ? -15.164 1.508 6.819 1.00 98.44 97 SER A N 1
ATOM 718 C CA . SER A 1 97 ? -14.038 2.357 7.206 1.00 98.44 97 SER A CA 1
ATOM 719 C C . SER A 1 97 ? -13.270 2.853 5.992 1.00 98.44 97 SER A C 1
ATOM 721 O O . SER A 1 97 ? -13.181 2.168 4.973 1.00 98.44 97 SER A O 1
ATOM 723 N N . LYS A 1 98 ? -12.619 4.005 6.130 1.00 98.44 98 LYS A N 1
ATOM 724 C CA . LYS A 1 98 ? -11.569 4.464 5.215 1.00 98.44 98 LYS A CA 1
ATOM 725 C C . LYS A 1 98 ? -10.406 4.934 6.057 1.00 98.44 98 LYS A C 1
ATOM 727 O O . LYS A 1 98 ? -10.560 5.909 6.777 1.00 98.44 98 LYS A O 1
ATOM 732 N N . ILE A 1 99 ? -9.288 4.227 6.006 1.00 98.75 99 ILE A N 1
ATOM 733 C CA . ILE A 1 99 ? -8.139 4.478 6.871 1.00 98.75 99 ILE A CA 1
ATOM 734 C C . ILE A 1 99 ? -6.929 4.740 5.997 1.00 98.75 99 ILE A C 1
ATOM 736 O O . ILE A 1 99 ? -6.595 3.915 5.147 1.00 98.75 99 ILE A O 1
ATOM 740 N N . LYS A 1 100 ? -6.271 5.876 6.211 1.00 98.62 100 LYS A N 1
ATOM 741 C CA . LYS A 1 100 ? -5.124 6.315 5.418 1.00 98.62 100 LYS A CA 1
ATOM 742 C C . LYS A 1 100 ? -3.922 6.572 6.315 1.00 98.62 100 LYS A C 1
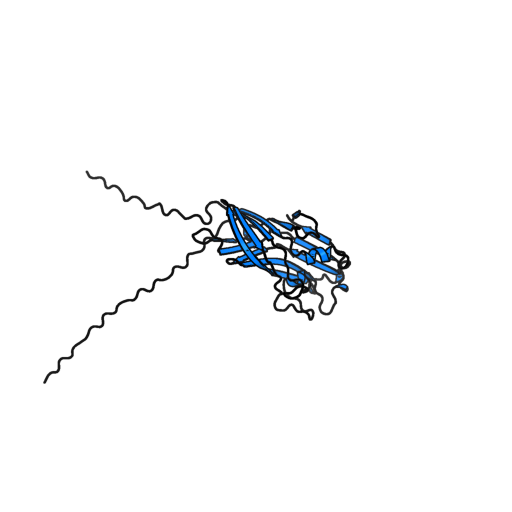ATOM 744 O O . LYS A 1 100 ? -4.061 7.067 7.431 1.00 98.62 100 LYS A O 1
ATOM 749 N N . ALA A 1 101 ? -2.737 6.215 5.837 1.00 98.62 101 ALA A N 1
ATOM 750 C CA . ALA A 1 101 ? -1.493 6.564 6.501 1.00 98.62 101 ALA A CA 1
ATOM 751 C C . ALA A 1 101 ? -1.183 8.064 6.359 1.00 98.62 101 ALA A C 1
ATOM 753 O O . ALA A 1 101 ? -1.469 8.677 5.324 1.00 98.62 101 ALA A O 1
ATOM 754 N N . LYS A 1 102 ? -0.506 8.628 7.365 1.00 98.38 102 LYS A N 1
ATOM 755 C CA . LYS A 1 102 ? 0.139 9.946 7.272 1.00 98.38 102 LYS A CA 1
ATOM 756 C C . LYS A 1 102 ? 1.137 9.994 6.118 1.00 98.38 102 LYS A C 1
ATOM 758 O O . LYS A 1 102 ? 1.542 8.956 5.583 1.00 98.38 102 LYS A O 1
ATOM 763 N N . ASP A 1 103 ? 1.586 11.205 5.802 1.00 98.38 103 ASP A N 1
ATOM 764 C CA . ASP A 1 103 ? 2.642 11.463 4.824 1.00 98.38 103 ASP A CA 1
ATOM 765 C C . ASP A 1 103 ? 3.853 10.558 5.047 1.00 98.38 103 ASP A C 1
ATOM 767 O O . ASP A 1 103 ? 4.641 10.684 5.988 1.00 98.38 103 ASP A O 1
ATOM 771 N N . SER A 1 104 ? 3.954 9.586 4.150 1.00 98.19 104 SER A N 1
ATOM 772 C CA . SER A 1 104 ? 4.922 8.507 4.183 1.00 98.19 104 SER A CA 1
ATOM 773 C C . SER A 1 104 ? 5.107 7.974 2.776 1.00 98.19 104 SER A C 1
ATOM 775 O O . SER A 1 104 ? 4.201 8.048 1.939 1.00 98.19 104 SER A O 1
ATOM 777 N N . SER A 1 105 ? 6.295 7.448 2.492 1.00 98.69 105 SER A N 1
ATOM 778 C CA . SER A 1 105 ? 6.528 6.808 1.206 1.00 98.69 105 SER A CA 1
ATOM 779 C C . SER A 1 105 ? 7.508 5.654 1.285 1.00 98.69 105 SER A C 1
ATOM 781 O O . SER A 1 105 ? 8.345 5.600 2.187 1.00 98.69 105 SER A O 1
ATOM 783 N N . ILE A 1 106 ? 7.384 4.750 0.317 1.00 98.88 106 ILE A N 1
ATOM 784 C CA . ILE A 1 106 ? 8.348 3.693 0.029 1.00 98.88 106 ILE A CA 1
ATOM 785 C C . ILE A 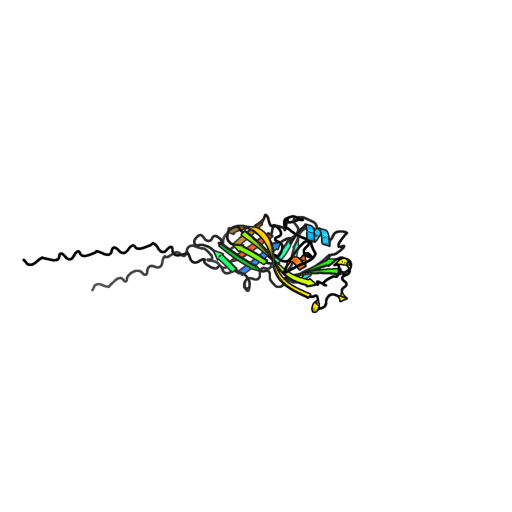1 106 ? 8.715 3.831 -1.441 1.00 98.88 106 ILE A C 1
ATOM 787 O O . ILE A 1 106 ? 7.855 3.706 -2.313 1.00 98.88 106 ILE A O 1
ATOM 791 N N . THR A 1 107 ? 9.981 4.107 -1.721 1.00 98.81 107 THR A N 1
ATOM 792 C CA . THR A 1 107 ? 10.495 4.232 -3.084 1.00 98.81 107 THR A CA 1
ATOM 793 C C . THR A 1 107 ? 11.297 2.991 -3.422 1.00 98.81 107 THR A C 1
ATOM 795 O O . THR A 1 107 ? 12.403 2.834 -2.922 1.00 98.81 107 THR A O 1
ATOM 798 N N . PHE A 1 108 ? 10.757 2.123 -4.275 1.00 98.69 108 PHE A N 1
ATOM 799 C CA . PHE A 1 108 ? 11.463 0.956 -4.796 1.00 98.69 108 PHE A CA 1
ATOM 800 C C . PHE A 1 108 ? 12.276 1.338 -6.031 1.00 98.69 108 PHE A C 1
ATOM 802 O O . PHE A 1 108 ? 11.791 2.035 -6.928 1.00 98.69 108 PHE A O 1
ATOM 809 N N . THR A 1 109 ? 13.501 0.831 -6.096 1.00 98.06 109 THR A N 1
ATOM 810 C CA . THR A 1 109 ? 14.403 0.987 -7.235 1.00 98.06 109 THR A CA 1
ATOM 811 C C . THR A 1 109 ? 15.016 -0.351 -7.613 1.00 98.06 109 THR A C 1
ATOM 813 O O . THR A 1 109 ? 15.124 -1.256 -6.791 1.00 98.06 109 THR A O 1
ATOM 816 N N . GLY A 1 110 ? 15.409 -0.498 -8.873 1.00 97.31 110 GLY A N 1
ATOM 817 C CA . GLY A 1 110 ? 16.035 -1.715 -9.378 1.00 97.31 110 GLY A CA 1
ATOM 818 C C . GLY A 1 110 ? 16.435 -1.572 -10.839 1.00 97.31 110 GLY A C 1
ATOM 819 O O . GLY A 1 110 ? 16.349 -0.488 -11.420 1.00 97.31 110 GLY A O 1
ATOM 820 N N . HIS A 1 111 ? 16.882 -2.669 -11.440 1.00 96.50 111 HIS A N 1
ATOM 821 C CA . HIS A 1 111 ? 17.335 -2.747 -12.829 1.00 96.50 111 HIS A CA 1
ATOM 822 C C . HIS A 1 111 ? 18.357 -1.663 -13.172 1.00 96.50 111 HIS A C 1
ATOM 824 O O . HIS A 1 111 ? 18.243 -0.988 -14.190 1.00 96.50 111 HIS A O 1
ATOM 830 N N . HIS A 1 112 ? 19.343 -1.459 -12.294 1.00 95.12 112 HIS A N 1
ATOM 831 C CA . HIS A 1 112 ? 20.389 -0.441 -12.464 1.00 95.12 112 HIS A CA 1
ATOM 832 C C . HIS A 1 112 ? 19.833 0.986 -12.665 1.00 95.12 112 HIS A C 1
ATOM 834 O O . HIS A 1 112 ? 20.418 1.795 -13.381 1.00 95.12 112 HIS A O 1
ATOM 840 N N . GLY A 1 113 ? 18.693 1.293 -12.035 1.00 94.75 113 GLY A N 1
ATOM 841 C CA . GLY A 1 113 ? 18.025 2.595 -12.110 1.00 94.75 113 GLY A CA 1
ATOM 842 C C . GLY A 1 113 ? 16.887 2.669 -13.129 1.00 94.75 113 GLY A C 1
ATOM 843 O O . GLY A 1 113 ? 16.200 3.688 -13.182 1.00 94.75 113 GLY A O 1
ATOM 844 N N . ALA A 1 114 ? 16.637 1.611 -13.898 1.00 96.19 114 ALA A N 1
ATOM 845 C CA . ALA A 1 114 ? 15.513 1.569 -14.827 1.00 96.19 114 ALA A CA 1
ATOM 846 C C . ALA A 1 114 ? 14.160 1.446 -14.099 1.00 96.19 114 ALA A C 1
ATOM 848 O O . ALA A 1 114 ? 13.194 2.120 -14.454 1.00 96.19 114 ALA A O 1
ATOM 849 N N . LEU A 1 115 ? 14.102 0.639 -13.032 1.00 96.50 115 LEU A N 1
ATOM 850 C CA . LEU A 1 115 ? 12.907 0.495 -12.203 1.00 96.50 115 LEU A CA 1
ATOM 851 C C . LEU A 1 115 ? 12.844 1.623 -11.175 1.00 96.50 115 LEU A C 1
ATOM 853 O O . LEU A 1 115 ? 13.791 1.844 -10.414 1.00 96.50 115 LEU A O 1
ATOM 857 N N . TYR A 1 116 ? 11.696 2.294 -11.143 1.00 97.31 116 TYR A N 1
ATOM 858 C CA . TYR A 1 116 ? 11.302 3.244 -10.112 1.00 97.31 116 TYR A CA 1
ATOM 859 C C . TYR A 1 116 ? 9.797 3.134 -9.881 1.00 97.31 116 TYR A C 1
ATOM 861 O O . TYR A 1 116 ? 9.011 3.312 -10.812 1.00 97.31 116 TYR A O 1
ATOM 869 N N . SER A 1 117 ? 9.400 2.898 -8.638 1.00 97.25 117 SER A N 1
ATOM 870 C CA . SER A 1 117 ? 8.003 2.970 -8.217 1.00 97.25 117 SER A CA 1
ATOM 871 C C . SER A 1 117 ? 7.948 3.479 -6.789 1.00 97.25 117 SER A C 1
ATOM 873 O O . SER A 1 117 ? 8.609 2.924 -5.908 1.00 97.25 117 SER A O 1
ATOM 875 N N . LYS A 1 118 ? 7.147 4.505 -6.544 1.00 98.69 118 LYS A N 1
ATOM 876 C CA . LYS A 1 118 ? 6.985 5.105 -5.229 1.00 98.69 118 LYS A CA 1
ATOM 877 C C . LYS A 1 118 ? 5.553 4.928 -4.760 1.00 98.69 118 LYS A C 1
ATOM 879 O O . LYS A 1 118 ? 4.626 5.425 -5.388 1.00 98.69 118 LYS A O 1
ATOM 884 N N . MET A 1 119 ? 5.396 4.239 -3.640 1.00 98.75 119 MET A N 1
ATOM 885 C CA . MET A 1 119 ? 4.145 4.151 -2.896 1.00 98.75 119 MET A CA 1
ATOM 886 C C . MET A 1 119 ? 4.070 5.316 -1.918 1.00 98.75 119 MET A C 1
ATOM 888 O O . MET A 1 119 ? 5.055 5.600 -1.237 1.00 98.75 119 MET A O 1
ATOM 892 N N . THR A 1 120 ? 2.925 5.982 -1.833 1.00 98.69 120 THR A N 1
ATOM 893 C CA . THR A 1 120 ? 2.682 7.104 -0.920 1.00 98.69 120 THR A CA 1
ATOM 894 C C . THR A 1 120 ? 1.390 6.902 -0.147 1.00 98.69 120 THR A C 1
ATOM 896 O O . THR A 1 120 ? 0.374 6.556 -0.745 1.00 98.69 120 THR A O 1
ATOM 899 N N . ASN A 1 121 ? 1.421 7.173 1.156 1.00 98.19 121 ASN A N 1
ATOM 900 C CA . ASN A 1 121 ? 0.250 7.167 2.038 1.00 98.19 121 ASN A CA 1
ATOM 901 C C . ASN A 1 121 ? -0.659 5.926 1.844 1.00 98.19 121 ASN A C 1
ATOM 903 O O . ASN A 1 121 ? -1.811 6.081 1.422 1.00 98.19 121 ASN A O 1
ATOM 907 N N . PRO A 1 122 ? -0.167 4.696 2.101 1.00 98.62 122 PRO A N 1
ATOM 908 C CA . PRO A 1 122 ? -0.973 3.484 1.962 1.00 98.62 122 PRO A CA 1
ATOM 909 C C . PRO A 1 122 ? -2.281 3.554 2.751 1.00 98.62 122 PRO A C 1
ATOM 911 O O . PRO A 1 122 ? -2.355 4.195 3.802 1.00 98.62 122 PRO A O 1
ATOM 914 N N . PHE A 1 123 ? -3.312 2.878 2.255 1.00 98.88 123 PHE A N 1
ATOM 915 C CA . PHE A 1 123 ? -4.644 2.920 2.847 1.00 98.88 123 PHE A CA 1
ATOM 916 C C . PHE A 1 123 ? -5.318 1.546 2.858 1.00 98.88 123 PHE A C 1
ATOM 918 O O . PHE A 1 123 ? -4.992 0.657 2.065 1.00 98.88 123 PHE A O 1
ATOM 925 N N . VAL A 1 124 ? -6.313 1.411 3.733 1.00 98.88 124 VAL A N 1
ATOM 926 C CA . VAL A 1 124 ? -7.263 0.297 3.758 1.00 98.88 124 VAL A CA 1
ATOM 927 C C . VAL A 1 124 ? -8.689 0.829 3.901 1.00 98.88 124 VAL A C 1
ATOM 929 O O . VAL A 1 124 ? -8.969 1.701 4.724 1.00 98.88 124 VAL A O 1
ATOM 932 N N . GLN A 1 125 ? -9.600 0.315 3.082 1.00 98.69 125 GLN A N 1
ATOM 933 C CA . GLN A 1 125 ? -11.031 0.607 3.150 1.00 98.69 125 GLN A CA 1
ATOM 934 C C . GLN A 1 125 ? -11.793 -0.681 3.439 1.00 98.69 125 GLN A C 1
ATOM 936 O O . GLN A 1 125 ? -11.411 -1.740 2.941 1.00 98.69 125 GLN A O 1
ATOM 941 N N . THR A 1 126 ? -12.851 -0.604 4.241 1.00 98.75 126 THR A N 1
ATOM 942 C CA . THR A 1 126 ? -13.710 -1.758 4.526 1.00 98.75 126 THR A CA 1
ATOM 943 C C . THR A 1 126 ? -15.174 -1.430 4.288 1.00 98.75 126 THR A C 1
ATOM 945 O O . THR A 1 126 ? -15.600 -0.293 4.493 1.00 98.75 126 THR A O 1
ATOM 948 N N . GLU A 1 127 ? -15.925 -2.433 3.843 1.00 98.12 127 GLU A N 1
ATOM 949 C CA . GLU A 1 127 ? -17.386 -2.425 3.750 1.00 98.12 127 GLU A CA 1
ATOM 950 C C . GLU A 1 127 ? -17.875 -3.825 4.137 1.00 98.12 127 GLU A C 1
ATOM 952 O O . GLU A 1 127 ? -17.606 -4.806 3.436 1.00 98.12 127 GLU A O 1
ATOM 957 N N . GLY A 1 128 ? -18.534 -3.930 5.291 1.00 95.94 128 GLY A N 1
ATOM 958 C CA . GLY A 1 128 ? -18.857 -5.210 5.915 1.00 95.94 128 GLY A CA 1
ATOM 959 C C . GLY A 1 128 ? -17.609 -6.072 6.135 1.00 95.94 128 GLY A C 1
ATOM 960 O O . GLY A 1 128 ? -16.650 -5.656 6.781 1.00 95.94 128 GLY A O 1
ATOM 961 N N . ASP A 1 129 ? -17.621 -7.281 5.575 1.00 97.69 129 ASP A N 1
ATOM 962 C CA . ASP A 1 129 ? -16.537 -8.262 5.673 1.00 97.69 129 ASP A CA 1
ATOM 963 C C . ASP A 1 129 ? -15.492 -8.146 4.552 1.00 97.69 129 ASP A C 1
ATOM 965 O O . ASP A 1 129 ? -14.632 -9.018 4.423 1.00 97.69 129 ASP A O 1
ATOM 969 N N . LYS A 1 130 ? -15.532 -7.085 3.739 1.00 98.69 130 LYS A N 1
ATOM 970 C CA . LYS A 1 130 ? -14.598 -6.865 2.627 1.00 98.69 130 LYS A CA 1
ATOM 971 C C . LYS A 1 130 ? -13.550 -5.824 2.985 1.00 98.69 130 LYS A C 1
ATOM 973 O O . LYS A 1 130 ? -13.868 -4.802 3.589 1.00 98.69 130 LYS A O 1
ATOM 978 N N . ALA A 1 131 ? -12.318 -6.056 2.545 1.00 98.81 131 ALA A N 1
ATOM 979 C CA . ALA A 1 131 ? -11.206 -5.119 2.654 1.00 98.81 131 ALA A CA 1
ATOM 980 C C . ALA A 1 131 ? -10.644 -4.775 1.270 1.00 98.81 131 ALA A C 1
ATOM 982 O O . ALA A 1 131 ? -10.431 -5.663 0.446 1.00 98.81 131 ALA A O 1
ATOM 983 N N . GLN A 1 132 ? -10.344 -3.497 1.047 1.00 98.88 132 GLN A N 1
ATOM 984 C CA . GLN A 1 132 ? -9.625 -3.004 -0.125 1.00 98.88 132 GLN A CA 1
ATOM 985 C C . GLN A 1 132 ? -8.344 -2.309 0.326 1.00 98.88 132 GLN A C 1
ATOM 987 O O . GLN A 1 132 ? -8.403 -1.369 1.119 1.00 98.88 132 GLN A O 1
ATOM 992 N N . LEU A 1 133 ? -7.195 -2.757 -0.173 1.00 98.88 133 LEU A N 1
ATOM 993 C CA . LEU A 1 133 ? -5.882 -2.216 0.168 1.00 98.88 133 LEU A CA 1
ATOM 994 C C . LEU A 1 133 ? -5.268 -1.525 -1.040 1.00 98.88 133 LEU A C 1
ATOM 996 O O . LEU A 1 133 ? -5.356 -2.004 -2.176 1.00 98.88 133 LEU A O 1
ATOM 1000 N N . GLY A 1 134 ? -4.630 -0.391 -0.788 1.00 98.75 134 GLY A N 1
ATOM 1001 C CA . GLY A 1 134 ? -4.103 0.442 -1.848 1.00 98.75 134 GLY A CA 1
ATOM 1002 C C . GLY A 1 134 ? -3.088 1.454 -1.372 1.00 98.75 134 GLY A C 1
ATOM 1003 O O . GLY A 1 134 ? -2.641 1.457 -0.224 1.00 98.75 134 GLY A O 1
ATOM 1004 N N . SER A 1 135 ? -2.701 2.311 -2.304 1.00 98.81 135 SER A N 1
ATOM 1005 C CA . SER A 1 135 ? -1.732 3.364 -2.058 1.00 98.81 135 SER A CA 1
ATOM 1006 C C . SER A 1 135 ? -1.922 4.493 -3.060 1.00 98.81 135 SER A C 1
ATOM 1008 O O . SER A 1 135 ? -2.360 4.275 -4.195 1.00 98.81 135 SER A O 1
ATOM 1010 N N . GLY A 1 136 ? -1.521 5.696 -2.661 1.00 98.81 136 GLY A N 1
ATOM 1011 C CA . GLY A 1 136 ? -1.060 6.687 -3.621 1.00 98.81 136 GLY A CA 1
ATOM 1012 C C . GLY A 1 136 ? 0.191 6.170 -4.334 1.00 98.81 136 GLY A C 1
ATOM 1013 O O . GLY A 1 136 ? 0.936 5.352 -3.781 1.00 98.81 136 GLY A O 1
ATOM 1014 N N . TYR A 1 137 ? 0.422 6.610 -5.561 1.00 98.75 137 TYR A N 1
ATOM 1015 C CA . TYR A 1 137 ? 1.578 6.178 -6.330 1.00 98.75 137 TYR A CA 1
ATOM 1016 C C . TYR A 1 137 ? 2.199 7.303 -7.145 1.00 98.75 137 TYR A C 1
ATOM 1018 O O . TYR A 1 137 ? 1.531 8.229 -7.605 1.00 98.75 137 TYR A O 1
ATOM 1026 N N . GLU A 1 138 ? 3.499 7.159 -7.361 1.00 98.56 138 GLU A N 1
ATOM 1027 C CA . GLU A 1 138 ? 4.270 7.857 -8.373 1.00 98.56 138 GLU A CA 1
ATOM 1028 C C . GLU A 1 138 ? 5.145 6.836 -9.105 1.00 98.56 138 GLU A C 1
ATOM 1030 O O . GLU A 1 138 ? 5.887 6.062 -8.498 1.00 98.56 138 GLU A O 1
ATOM 1035 N N . ALA A 1 139 ? 5.048 6.823 -10.426 1.00 97.50 139 ALA A N 1
ATOM 1036 C CA . ALA A 1 139 ? 5.806 5.938 -11.294 1.00 97.50 139 ALA A CA 1
ATOM 1037 C C . ALA A 1 139 ? 6.126 6.649 -12.611 1.00 97.50 139 ALA A C 1
ATOM 1039 O O . ALA A 1 139 ? 5.612 7.736 -12.889 1.00 97.50 139 ALA A O 1
ATOM 1040 N N . TYR A 1 140 ? 6.963 6.024 -13.434 1.00 96.12 140 TYR A N 1
ATOM 1041 C CA . TYR A 1 140 ? 7.298 6.531 -14.758 1.00 96.12 140 TYR A CA 1
ATOM 1042 C C . TYR A 1 140 ? 7.049 5.459 -15.809 1.00 96.12 140 TYR A C 1
ATOM 1044 O O . TYR A 1 140 ? 7.458 4.309 -15.651 1.00 96.12 140 TYR A O 1
ATOM 1052 N N . PHE A 1 141 ? 6.376 5.850 -16.886 1.00 94.44 141 PHE A N 1
ATOM 1053 C CA . PHE A 1 141 ? 6.040 4.976 -17.997 1.00 94.44 141 PHE A CA 1
ATOM 1054 C C . PHE A 1 141 ? 6.341 5.675 -19.318 1.00 94.44 141 PHE A C 1
ATOM 1056 O O . PHE A 1 141 ? 5.905 6.804 -19.547 1.00 94.44 141 PHE A O 1
ATOM 1063 N N . VAL A 1 142 ? 7.083 4.986 -20.182 1.00 93.38 142 VAL A N 1
ATOM 1064 C CA . VAL A 1 142 ? 7.476 5.462 -21.504 1.00 93.38 142 VAL A CA 1
ATOM 1065 C C . VAL A 1 142 ? 6.836 4.548 -22.537 1.00 93.38 142 VAL A C 1
ATOM 1067 O O . VAL A 1 142 ? 7.202 3.381 -22.667 1.00 93.38 142 VAL A O 1
ATOM 1070 N N . GLU A 1 143 ? 5.870 5.083 -23.274 1.00 89.56 143 GLU A N 1
ATOM 1071 C CA . GLU A 1 143 ? 5.140 4.322 -24.283 1.00 89.56 143 GLU A CA 1
ATOM 1072 C C . GLU A 1 143 ? 6.089 3.748 -25.348 1.00 89.56 143 GLU A C 1
ATOM 1074 O O . GLU A 1 143 ? 6.991 4.428 -25.844 1.00 89.56 143 GLU A O 1
ATOM 1079 N N . GLY A 1 144 ? 5.905 2.467 -25.680 1.00 88.19 144 GLY A N 1
ATOM 1080 C CA . GLY A 1 144 ? 6.703 1.766 -26.689 1.00 88.19 144 GLY A CA 1
ATOM 1081 C C . GLY A 1 144 ? 8.137 1.415 -26.273 1.00 88.19 144 GLY A C 1
ATOM 1082 O O . GLY A 1 144 ? 8.878 0.857 -27.084 1.00 88.19 144 GLY A O 1
ATOM 1083 N N . LYS A 1 145 ? 8.546 1.705 -25.032 1.00 91.94 145 LYS A N 1
ATOM 1084 C CA . LYS A 1 145 ? 9.884 1.397 -24.513 1.00 91.94 145 LYS A CA 1
ATOM 1085 C C . LYS A 1 145 ? 9.794 0.308 -23.444 1.00 91.94 145 LYS A C 1
ATOM 1087 O O . LYS A 1 145 ? 8.977 0.377 -22.533 1.00 91.94 145 LYS A O 1
ATOM 1092 N N . HIS A 1 146 ? 10.643 -0.712 -23.539 1.00 89.88 146 HIS A N 1
ATOM 1093 C CA . HIS A 1 146 ? 10.665 -1.789 -22.547 1.00 89.88 146 HIS A CA 1
ATOM 1094 C C . HIS A 1 146 ? 11.293 -1.292 -21.235 1.00 89.88 146 HIS A C 1
ATOM 1096 O O . HIS A 1 146 ? 12.295 -0.579 -21.286 1.00 89.88 146 HIS A O 1
ATOM 1102 N N . MET A 1 147 ? 10.775 -1.697 -20.064 1.00 89.94 147 MET A N 1
ATOM 1103 C CA . MET A 1 147 ? 11.238 -1.175 -18.761 1.00 89.94 147 MET A CA 1
ATOM 1104 C C . MET A 1 147 ? 12.754 -1.296 -18.576 1.00 89.94 147 MET A C 1
ATOM 1106 O O . MET A 1 147 ? 13.381 -0.354 -18.118 1.00 89.94 147 MET A O 1
ATOM 1110 N N . THR A 1 148 ? 13.385 -2.396 -19.000 1.00 88.62 148 THR A N 1
ATOM 1111 C CA . THR A 1 148 ? 14.850 -2.557 -18.861 1.00 88.62 148 THR A CA 1
ATOM 1112 C C . THR A 1 148 ? 15.676 -1.593 -19.720 1.00 88.62 148 THR A C 1
ATOM 1114 O O . THR A 1 148 ? 16.896 -1.550 -19.588 1.00 88.62 148 THR A O 1
ATOM 1117 N N . GLN A 1 149 ? 15.038 -0.843 -20.620 1.00 93.50 149 GLN A N 1
ATOM 1118 C CA . GLN A 1 149 ? 15.658 0.221 -21.407 1.00 93.50 149 GLN A CA 1
ATOM 1119 C C . GLN A 1 149 ? 15.483 1.595 -20.753 1.00 93.50 149 GLN A C 1
ATOM 1121 O O . GLN A 1 149 ? 16.040 2.570 -21.264 1.00 93.50 149 GLN A O 1
ATOM 1126 N N . TYR A 1 150 ? 14.678 1.703 -19.692 1.00 95.81 150 TYR A N 1
ATOM 1127 C CA . TYR A 1 150 ? 14.488 2.962 -18.986 1.00 95.81 150 TYR A CA 1
ATOM 1128 C C . TYR A 1 150 ? 15.800 3.408 -18.351 1.00 95.81 150 TYR A C 1
ATOM 1130 O O . TYR A 1 150 ? 16.613 2.599 -17.902 1.00 95.81 150 TYR A O 1
ATOM 1138 N N . THR A 1 151 ? 15.989 4.715 -18.297 1.00 95.81 151 THR A N 1
ATOM 1139 C CA . THR A 1 151 ? 17.108 5.355 -17.619 1.00 95.81 151 THR A CA 1
ATOM 1140 C C . THR A 1 151 ? 16.582 6.448 -16.688 1.00 95.81 151 THR A C 1
ATOM 1142 O O . THR A 1 151 ? 15.427 6.872 -16.810 1.00 95.81 151 THR A O 1
ATOM 1145 N N . PRO A 1 152 ? 17.393 6.936 -15.734 1.00 95.25 152 PRO A N 1
ATOM 1146 C CA . PRO A 1 152 ? 16.998 8.062 -14.892 1.00 95.25 152 PRO A CA 1
ATOM 1147 C C . PRO A 1 152 ? 16.570 9.308 -15.686 1.00 95.25 152 PRO A C 1
ATOM 1149 O O . PRO A 1 152 ? 15.722 10.060 -15.215 1.00 95.25 152 PRO A O 1
ATOM 1152 N N . GLU A 1 153 ? 17.094 9.508 -16.897 1.00 96.06 153 GLU A N 1
ATOM 1153 C CA . GLU A 1 153 ? 16.731 10.617 -17.788 1.00 96.06 153 GLU A CA 1
ATOM 1154 C C . GLU A 1 153 ? 15.299 10.517 -18.332 1.00 96.06 153 GLU A C 1
ATOM 1156 O O . GLU A 1 153 ? 14.722 11.538 -18.700 1.00 96.06 153 GLU A O 1
ATOM 1161 N N . ASP A 1 154 ? 14.693 9.325 -18.349 1.00 96.75 154 ASP A N 1
ATOM 1162 C CA . ASP A 1 154 ? 13.286 9.167 -18.732 1.00 96.75 154 ASP A CA 1
ATOM 1163 C C . ASP A 1 154 ? 12.323 9.657 -17.640 1.00 96.75 154 ASP A C 1
ATOM 1165 O O . ASP A 1 154 ? 11.117 9.754 -17.887 1.00 96.75 154 ASP A O 1
ATOM 1169 N N . ARG A 1 155 ? 12.813 9.974 -16.434 1.00 95.81 155 ARG A N 1
ATOM 1170 C CA . ARG A 1 155 ? 11.993 10.418 -15.296 1.00 95.81 155 ARG A CA 1
ATOM 1171 C C . ARG A 1 155 ? 11.621 11.897 -15.404 1.00 95.81 155 ARG A C 1
ATOM 1173 O O . ARG A 1 155 ? 11.947 12.717 -14.550 1.00 95.81 155 ARG A O 1
ATOM 1180 N N . VAL A 1 156 ? 10.929 12.227 -16.486 1.00 97.19 156 VAL A N 1
ATOM 1181 C CA . VAL A 1 156 ? 10.406 13.561 -16.797 1.00 97.19 156 VAL A CA 1
ATOM 1182 C C . VAL A 1 156 ? 8.898 13.616 -16.575 1.00 97.19 156 VAL A C 1
ATOM 1184 O O . VAL A 1 156 ? 8.218 12.592 -16.622 1.00 97.19 156 VAL A O 1
ATOM 1187 N N . GLU A 1 157 ? 8.352 14.820 -16.403 1.00 97.56 157 GLU A N 1
ATOM 1188 C CA . GLU A 1 157 ? 6.915 15.026 -16.157 1.00 97.56 157 GLU A CA 1
ATOM 1189 C C . GLU A 1 157 ? 6.009 14.389 -17.226 1.00 97.56 157 GLU A C 1
ATOM 1191 O O . GLU A 1 157 ? 4.956 13.861 -16.894 1.00 97.56 157 GLU A O 1
ATOM 1196 N N . ALA A 1 158 ? 6.433 14.344 -18.495 1.00 97.31 158 ALA A N 1
ATOM 1197 C CA . ALA A 1 158 ? 5.660 13.696 -19.563 1.00 97.31 158 ALA A CA 1
ATOM 1198 C C . ALA A 1 158 ? 5.464 12.178 -19.345 1.00 97.31 158 ALA A C 1
ATOM 1200 O O . ALA A 1 158 ? 4.429 11.611 -19.709 1.00 97.31 158 ALA A O 1
ATOM 1201 N N . ASN A 1 159 ? 6.440 11.523 -18.715 1.00 97.31 159 ASN A N 1
ATOM 1202 C CA . ASN A 1 159 ? 6.418 10.087 -18.434 1.00 97.31 159 ASN A CA 1
ATOM 1203 C C . ASN A 1 159 ? 5.892 9.785 -17.028 1.00 97.31 159 ASN A C 1
ATOM 1205 O O . ASN A 1 159 ? 5.625 8.630 -16.704 1.00 97.31 159 ASN A O 1
ATOM 1209 N N . LYS A 1 160 ? 5.740 10.812 -16.188 1.00 97.75 160 LYS A N 1
ATOM 1210 C CA . LYS A 1 160 ? 5.270 10.676 -14.817 1.00 97.75 160 LYS A CA 1
ATOM 1211 C C . LYS A 1 160 ? 3.814 10.216 -14.793 1.00 97.75 160 LYS A C 1
ATOM 1213 O O . LYS A 1 160 ? 2.973 10.696 -15.556 1.00 97.75 160 LYS A O 1
ATOM 1218 N N . ARG A 1 161 ? 3.512 9.270 -13.913 1.00 97.94 161 ARG A N 1
ATOM 1219 C CA . ARG A 1 161 ? 2.167 8.773 -13.620 1.00 97.94 161 ARG A CA 1
ATOM 1220 C C . ARG A 1 161 ? 1.962 8.867 -12.121 1.00 97.94 161 ARG A C 1
ATOM 1222 O O . ARG A 1 161 ? 2.772 8.347 -11.358 1.00 97.94 161 ARG A O 1
ATOM 1229 N N . THR A 1 162 ? 0.896 9.537 -11.715 1.00 98.44 162 THR A N 1
ATOM 1230 C CA . THR A 1 162 ? 0.517 9.669 -10.311 1.00 98.44 162 THR A CA 1
ATOM 1231 C C . THR A 1 162 ? -0.967 9.419 -10.143 1.00 98.44 162 THR A C 1
ATOM 1233 O O . THR A 1 162 ? -1.749 9.576 -11.080 1.00 98.44 162 THR A O 1
ATOM 1236 N N . GLY A 1 163 ? -1.350 9.024 -8.939 1.00 98.50 163 GLY A N 1
ATOM 1237 C CA . GLY A 1 163 ? -2.738 8.786 -8.586 1.00 98.50 163 GLY A CA 1
ATOM 1238 C C . GLY A 1 163 ? -2.837 8.068 -7.253 1.00 98.50 163 GLY A C 1
ATOM 1239 O O . GLY A 1 163 ? -1.864 7.970 -6.509 1.00 98.50 163 GLY A O 1
ATOM 1240 N N . GLU A 1 164 ? -4.021 7.552 -6.970 1.00 98.50 164 GLU A N 1
ATOM 1241 C CA . GLU A 1 164 ? -4.306 6.709 -5.817 1.00 98.50 164 GLU A CA 1
ATOM 1242 C C . GLU A 1 164 ? -5.284 5.624 -6.258 1.00 98.50 164 GLU A C 1
ATOM 1244 O O . GLU A 1 164 ? -6.197 5.892 -7.039 1.00 98.50 164 GLU A O 1
ATOM 1249 N N . GLY A 1 165 ? -5.077 4.393 -5.796 1.00 98.50 165 GLY A N 1
ATOM 1250 C CA . GLY A 1 165 ? -5.953 3.283 -6.149 1.00 98.50 165 GLY A CA 1
ATOM 1251 C C . GLY A 1 165 ? -5.755 2.066 -5.259 1.00 98.50 165 GLY A C 1
ATOM 1252 O O . GLY A 1 165 ? -4.707 1.894 -4.632 1.00 98.50 165 GLY A O 1
ATOM 1253 N N . ALA A 1 166 ? -6.791 1.231 -5.196 1.00 98.62 166 ALA A N 1
ATOM 1254 C CA . ALA A 1 166 ? -6.738 -0.069 -4.544 1.00 98.62 166 ALA A CA 1
ATOM 1255 C C . ALA A 1 166 ? -6.324 -1.139 -5.555 1.00 98.62 166 ALA A C 1
ATOM 1257 O O . ALA A 1 166 ? -6.814 -1.148 -6.683 1.00 98.62 166 ALA A O 1
ATOM 1258 N N . PHE A 1 167 ? -5.445 -2.038 -5.126 1.00 98.50 167 PHE A N 1
ATOM 1259 C CA . PHE A 1 167 ? -5.017 -3.206 -5.900 1.00 98.50 167 PHE A CA 1
ATOM 1260 C C . PHE 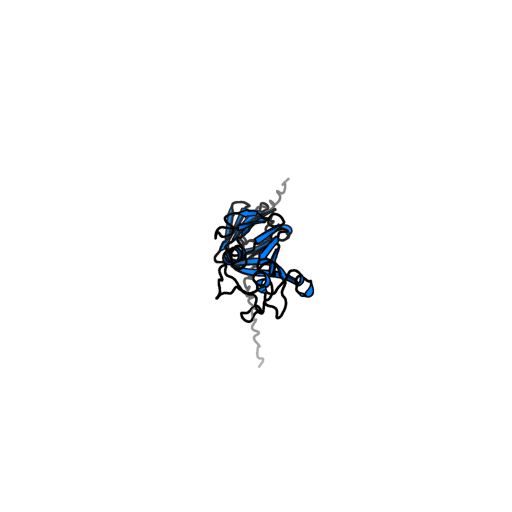A 1 167 ? -5.159 -4.510 -5.116 1.00 98.50 167 PHE A C 1
ATOM 1262 O O . PHE A 1 167 ? -5.034 -5.574 -5.702 1.00 98.50 167 PHE A O 1
ATOM 1269 N N . GLY A 1 168 ? -5.398 -4.461 -3.802 1.00 98.56 168 GLY A N 1
ATOM 1270 C CA . GLY A 1 168 ? -5.679 -5.638 -2.983 1.00 98.56 168 GLY A CA 1
ATOM 1271 C C . GLY A 1 168 ? -7.159 -5.715 -2.623 1.00 98.56 168 GLY A C 1
ATOM 1272 O O . GLY A 1 168 ? -7.721 -4.723 -2.167 1.00 98.56 168 GLY A O 1
ATOM 1273 N N . GLN A 1 169 ? -7.773 -6.883 -2.786 1.00 98.62 169 GLN A N 1
ATOM 1274 C CA . GLN A 1 169 ? -9.140 -7.195 -2.361 1.00 98.62 169 GLN A CA 1
ATOM 1275 C C . GLN A 1 169 ? -9.102 -8.417 -1.444 1.00 98.62 169 GLN A C 1
ATOM 1277 O O . GLN A 1 169 ? -8.563 -9.451 -1.824 1.00 98.62 169 GLN A O 1
ATOM 1282 N N . GLY A 1 170 ? -9.659 -8.317 -0.244 1.00 98.56 170 GLY A N 1
ATOM 1283 C CA . GLY A 1 170 ? -9.623 -9.396 0.741 1.00 98.56 170 GLY A CA 1
ATOM 1284 C C . GLY A 1 170 ? -10.783 -9.336 1.722 1.00 98.56 170 GLY A C 1
ATOM 1285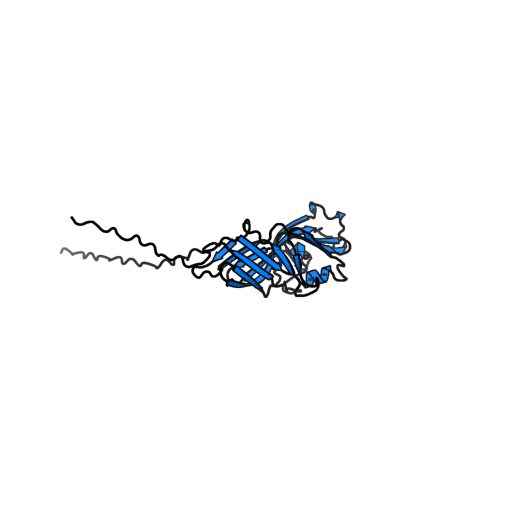 O O . GLY A 1 170 ? -11.796 -8.674 1.481 1.00 98.56 170 GLY A O 1
ATOM 1286 N N . LYS A 1 171 ? -10.624 -10.029 2.847 1.00 98.75 171 LYS A N 1
ATOM 1287 C CA . LYS A 1 171 ? -11.609 -10.088 3.928 1.00 98.75 171 LYS A CA 1
ATOM 1288 C C . LYS A 1 171 ? -11.215 -9.172 5.074 1.00 98.75 171 LYS A C 1
ATOM 1290 O O . LYS A 1 171 ? -10.056 -9.165 5.477 1.00 98.75 171 LYS A O 1
ATOM 1295 N N . ALA A 1 172 ? -12.186 -8.455 5.623 1.00 98.75 172 ALA A N 1
ATOM 1296 C CA . ALA A 1 172 ? -12.052 -7.652 6.826 1.00 98.75 172 ALA A CA 1
ATOM 1297 C C . ALA A 1 172 ? -12.596 -8.414 8.038 1.00 98.75 172 ALA A C 1
ATOM 1299 O O . ALA A 1 172 ? -13.724 -8.906 8.025 1.00 98.75 172 ALA A O 1
ATOM 1300 N N . GLN A 1 173 ? -11.805 -8.477 9.105 1.00 98.62 173 GLN A N 1
ATOM 1301 C CA . GLN A 1 173 ? -12.247 -8.958 10.410 1.00 98.62 173 GLN A CA 1
ATOM 1302 C C . GLN A 1 173 ? -11.907 -7.919 11.471 1.00 98.62 173 GLN A C 1
ATOM 1304 O O . GLN A 1 173 ? -10.733 -7.661 11.739 1.00 98.62 173 GLN A O 1
ATOM 1309 N N . TRP A 1 174 ? -12.943 -7.325 12.057 1.00 98.12 174 TRP A N 1
ATOM 1310 C CA . TRP A 1 174 ? -12.819 -6.324 13.110 1.00 98.12 174 TRP A CA 1
ATOM 1311 C C . TRP A 1 174 ? -13.015 -6.940 14.495 1.00 98.12 174 TRP A C 1
ATOM 1313 O O . TRP A 1 174 ? -13.857 -7.815 14.694 1.00 98.12 174 TRP A O 1
ATOM 1323 N N . SER A 1 175 ? -12.266 -6.433 15.466 1.00 96.38 175 SER A N 1
ATOM 1324 C CA . SER A 1 175 ? -12.458 -6.692 16.892 1.00 96.38 175 SER A CA 1
ATOM 1325 C C . SER A 1 175 ? -12.299 -5.399 17.683 1.00 96.38 175 SER A C 1
ATOM 1327 O O . SER A 1 175 ? -11.484 -4.551 17.312 1.00 96.38 175 SER A O 1
ATOM 1329 N N . LYS A 1 176 ? -13.032 -5.274 18.790 1.00 93.19 176 LYS A N 1
ATOM 1330 C CA . LYS A 1 176 ? -12.986 -4.117 19.685 1.00 93.19 176 LYS A CA 1
ATOM 1331 C C . LYS A 1 176 ? -12.627 -4.547 21.103 1.00 93.19 176 LYS A C 1
ATOM 1333 O O . LYS A 1 176 ? -13.201 -5.512 21.603 1.00 93.19 176 LYS A O 1
ATOM 1338 N N . ASP A 1 177 ? -11.718 -3.815 21.736 1.00 93.62 177 ASP A N 1
ATOM 1339 C CA . ASP A 1 177 ? -11.393 -3.931 23.159 1.00 93.62 177 ASP A CA 1
ATOM 1340 C C . ASP A 1 177 ? -11.315 -2.527 23.770 1.00 93.62 177 ASP A C 1
ATOM 1342 O O . ASP A 1 177 ? -10.406 -1.750 23.468 1.00 93.62 177 ASP A O 1
ATOM 1346 N N . GLY A 1 178 ? -12.328 -2.164 24.562 1.00 91.94 178 GLY A N 1
ATOM 1347 C CA . GLY A 1 178 ? -12.529 -0.786 25.016 1.00 91.94 178 GLY A CA 1
ATOM 1348 C C . GLY A 1 178 ? -12.584 0.193 23.838 1.00 91.94 178 GLY A C 1
ATOM 1349 O O . GLY A 1 178 ? -13.373 0.013 22.908 1.00 91.94 178 GLY A O 1
ATOM 1350 N N . ASP A 1 179 ? -11.708 1.195 23.864 1.00 94.75 179 ASP A N 1
ATOM 1351 C CA . ASP A 1 179 ? -11.576 2.211 22.811 1.00 94.75 179 ASP A CA 1
ATOM 1352 C C . ASP A 1 179 ? -10.591 1.804 21.697 1.00 94.75 179 ASP A C 1
ATOM 1354 O O . ASP A 1 179 ? -10.275 2.598 20.812 1.00 94.75 179 ASP A O 1
ATOM 1358 N N . THR A 1 180 ? -10.092 0.564 21.716 1.00 96.56 180 THR A N 1
ATOM 1359 C CA . THR A 1 180 ? -9.191 0.040 20.684 1.00 96.56 180 THR A CA 1
ATOM 1360 C C . THR A 1 180 ? -9.970 -0.766 19.651 1.00 96.56 180 THR A C 1
ATOM 1362 O O . THR A 1 180 ? -10.597 -1.773 19.983 1.00 96.56 180 THR A O 1
ATOM 1365 N N . LEU A 1 181 ? -9.876 -0.380 18.377 1.00 97.50 181 LEU A N 1
ATOM 1366 C CA . LEU A 1 181 ? -10.312 -1.204 17.248 1.00 97.50 181 LEU A CA 1
ATOM 1367 C C . LEU A 1 181 ? -9.115 -1.857 16.572 1.00 97.50 181 LEU A C 1
ATOM 1369 O O . LEU A 1 181 ? -8.128 -1.197 16.264 1.00 97.50 181 LEU A O 1
ATOM 1373 N N . THR A 1 182 ? -9.227 -3.148 16.283 1.00 98.56 182 THR A N 1
ATOM 1374 C CA . THR A 1 182 ? -8.248 -3.886 15.482 1.00 98.56 182 THR A CA 1
ATOM 1375 C C . THR A 1 182 ? -8.919 -4.476 14.252 1.00 98.56 182 THR A C 1
ATOM 1377 O O . THR A 1 182 ? -9.966 -5.109 14.367 1.00 98.56 182 THR A O 1
ATOM 1380 N N . LEU A 1 183 ? -8.302 -4.285 13.089 1.00 98.81 183 LEU A N 1
ATOM 1381 C CA . LEU A 1 183 ? -8.658 -4.931 11.830 1.00 98.81 183 LEU A CA 1
ATOM 1382 C C . LEU A 1 183 ? -7.558 -5.910 11.437 1.00 98.81 183 LEU A C 1
ATOM 1384 O O . LEU A 1 183 ? -6.381 -5.548 11.377 1.00 98.81 183 LEU A O 1
ATOM 1388 N N . ASN A 1 184 ? -7.971 -7.119 11.075 1.00 98.75 184 ASN A N 1
ATOM 1389 C CA . ASN A 1 184 ? -7.177 -8.046 10.289 1.00 98.75 184 ASN A CA 1
ATOM 1390 C C . ASN A 1 184 ? -7.748 -8.107 8.864 1.00 98.75 184 ASN A C 1
ATOM 1392 O O . ASN A 1 184 ? -8.890 -8.527 8.665 1.00 98.75 184 ASN A O 1
ATOM 1396 N N . ALA A 1 185 ? -6.962 -7.654 7.887 1.00 98.75 185 ALA A N 1
ATOM 1397 C CA . ALA A 1 185 ? -7.259 -7.804 6.472 1.00 98.75 185 ALA A CA 1
ATOM 1398 C C . ALA A 1 185 ? -6.517 -9.033 5.933 1.00 98.75 185 ALA A C 1
ATOM 1400 O O . ALA A 1 185 ? -5.289 -9.025 5.843 1.00 98.75 185 ALA A O 1
ATOM 1401 N N . SER A 1 186 ? -7.259 -10.080 5.582 1.00 98.69 186 SER A N 1
ATOM 1402 C CA . SER A 1 186 ? -6.725 -11.400 5.217 1.00 98.69 186 SER A CA 1
ATOM 1403 C C . SER A 1 186 ? -7.215 -11.860 3.844 1.00 98.69 186 SER A C 1
ATOM 1405 O O . SER A 1 186 ? -8.077 -11.221 3.239 1.00 98.69 186 SER A O 1
ATOM 1407 N N . ASP A 1 187 ? -6.644 -12.959 3.336 1.00 98.38 187 ASP A N 1
ATOM 1408 C CA . ASP A 1 187 ? -6.973 -13.539 2.024 1.00 98.38 187 ASP A CA 1
ATOM 1409 C C . ASP A 1 187 ? -6.930 -12.504 0.881 1.00 98.38 187 ASP A C 1
ATOM 1411 O O . ASP A 1 187 ? -7.772 -12.512 -0.017 1.00 98.38 187 ASP A O 1
ATOM 1415 N N . VAL A 1 188 ? -5.977 -11.568 0.947 1.00 98.75 188 VAL A N 1
ATOM 1416 C CA . VAL A 1 188 ? -5.912 -10.442 0.014 1.00 98.75 188 VAL A CA 1
ATOM 1417 C C . VAL A 1 188 ? -5.353 -10.910 -1.328 1.00 98.75 188 VAL A C 1
ATOM 1419 O O . VAL A 1 188 ? -4.253 -11.454 -1.410 1.00 98.75 188 VAL A O 1
ATOM 1422 N N . MET A 1 189 ? -6.103 -10.652 -2.392 1.00 98.62 189 MET A N 1
ATOM 1423 C CA . MET A 1 189 ? -5.751 -10.980 -3.768 1.00 98.62 189 MET A CA 1
ATOM 1424 C C . MET A 1 189 ? -5.628 -9.717 -4.611 1.00 98.62 189 MET A C 1
ATOM 1426 O O . MET A 1 189 ? -6.297 -8.714 -4.359 1.00 98.62 189 MET A O 1
ATOM 1430 N N . TYR A 1 190 ? -4.757 -9.773 -5.611 1.00 98.56 190 TYR A N 1
ATOM 1431 C CA . TYR A 1 190 ? -4.513 -8.678 -6.529 1.00 98.56 190 TYR A CA 1
ATOM 1432 C C . TYR A 1 190 ? -5.686 -8.520 -7.499 1.00 98.56 190 TYR A C 1
ATOM 1434 O O . TYR A 1 190 ? -6.002 -9.446 -8.248 1.00 98.56 190 TYR A O 1
ATOM 1442 N N . GLU A 1 191 ? -6.278 -7.331 -7.526 1.00 97.88 191 GLU A N 1
ATOM 1443 C CA . GLU A 1 191 ? -7.299 -6.929 -8.489 1.00 97.88 191 GLU A CA 1
ATOM 1444 C C . GLU A 1 191 ? -6.691 -5.910 -9.453 1.00 97.88 191 GLU A C 1
ATOM 1446 O O . GLU A 1 191 ? -6.359 -4.780 -9.084 1.00 97.88 191 GLU A O 1
ATOM 1451 N N . ARG A 1 192 ? -6.515 -6.347 -10.697 1.00 96.75 192 ARG A N 1
ATOM 1452 C CA . ARG A 1 192 ? -5.906 -5.560 -11.769 1.00 96.75 192 ARG A CA 1
ATOM 1453 C C . ARG A 1 192 ? -6.850 -4.447 -12.227 1.00 96.75 192 ARG A C 1
ATOM 1455 O O . ARG A 1 192 ? -8.059 -4.653 -12.313 1.00 96.75 192 ARG A O 1
ATOM 1462 N N . GLN A 1 193 ? -6.304 -3.274 -12.546 1.00 97.94 193 GLN A N 1
ATOM 1463 C CA . GLN A 1 193 ? -7.099 -2.163 -13.063 1.00 97.94 193 GLN A CA 1
ATOM 1464 C C . GLN A 1 193 ? -7.687 -2.516 -14.442 1.00 97.94 193 GLN A C 1
ATOM 1466 O O . GLN A 1 193 ? -7.002 -3.165 -15.235 1.00 97.94 193 GLN A O 1
ATOM 1471 N N . PRO A 1 194 ? -8.923 -2.081 -14.769 1.00 95.50 194 PRO A N 1
ATOM 1472 C CA . PRO A 1 194 ? -9.635 -2.532 -15.969 1.00 95.50 194 PRO A CA 1
ATOM 1473 C C . PRO A 1 194 ? -8.896 -2.372 -17.308 1.00 95.50 194 PRO A C 1
ATOM 1475 O O . PRO A 1 194 ? -9.140 -3.167 -18.213 1.00 95.50 194 PRO A O 1
ATOM 1478 N N . GLY A 1 195 ? -8.021 -1.371 -17.460 1.00 94.94 195 GLY A N 1
ATOM 1479 C CA . GLY A 1 195 ? -7.231 -1.178 -18.681 1.00 94.94 195 GLY A CA 1
ATOM 1480 C C . GLY A 1 195 ? -5.840 -1.816 -18.670 1.00 94.94 195 GLY A C 1
ATOM 1481 O O . GLY A 1 195 ? -5.194 -1.859 -19.714 1.00 94.94 195 GLY A O 1
ATOM 1482 N N . THR A 1 196 ? -5.377 -2.357 -17.541 1.00 96.38 196 THR A N 1
ATOM 1483 C CA . THR A 1 196 ? -4.095 -3.070 -17.482 1.00 96.38 196 THR A CA 1
ATOM 1484 C C . THR A 1 196 ? -4.238 -4.465 -18.087 1.00 96.38 196 THR A C 1
ATOM 1486 O O . THR A 1 196 ? -5.137 -5.224 -17.714 1.00 96.38 196 THR A O 1
ATOM 1489 N N . ASN A 1 197 ? -3.335 -4.853 -18.989 1.00 93.50 197 ASN A N 1
ATOM 1490 C CA . ASN A 1 197 ? -3.412 -6.144 -19.671 1.00 93.50 197 ASN A CA 1
ATOM 1491 C C . ASN A 1 197 ? -2.042 -6.725 -20.065 1.00 93.50 197 ASN A C 1
ATOM 1493 O O . ASN A 1 197 ? -1.009 -6.060 -20.020 1.00 93.50 197 ASN A O 1
ATOM 1497 N N . ASP A 1 198 ? -2.048 -7.986 -20.502 1.00 89.94 198 ASP A N 1
ATOM 1498 C CA . ASP A 1 198 ? -0.826 -8.738 -20.829 1.00 89.94 198 ASP A CA 1
ATOM 1499 C C . ASP A 1 198 ? -0.150 -8.281 -22.139 1.00 89.94 198 ASP A C 1
ATOM 1501 O O . ASP A 1 198 ? 0.957 -8.721 -22.452 1.00 89.94 198 ASP A O 1
ATOM 1505 N N . SER A 1 199 ? -0.790 -7.393 -22.911 1.00 88.19 199 SER A N 1
ATOM 1506 C CA . SER A 1 199 ? -0.191 -6.768 -24.101 1.00 88.19 199 SER A CA 1
ATOM 1507 C C . SER A 1 199 ? 0.722 -5.589 -23.746 1.00 88.19 199 SER A C 1
ATOM 1509 O O . SER A 1 199 ? 1.424 -5.086 -24.623 1.00 88.19 199 SER A O 1
ATOM 1511 N N . GLY A 1 200 ? 0.758 -5.184 -22.470 1.00 86.44 200 GLY A N 1
ATOM 1512 C CA . GLY A 1 200 ? 1.649 -4.146 -21.952 1.00 86.44 200 GLY A CA 1
ATOM 1513 C C . GLY A 1 200 ? 0.971 -2.812 -21.649 1.00 86.44 200 GLY A C 1
ATOM 1514 O O . GLY A 1 200 ? 1.667 -1.877 -21.251 1.00 86.44 200 GLY A O 1
ATOM 1515 N N . ASP A 1 201 ? -0.352 -2.714 -21.801 1.00 92.50 201 ASP A N 1
ATOM 1516 C CA . ASP A 1 201 ? -1.095 -1.564 -21.289 1.00 92.50 201 ASP A CA 1
ATOM 1517 C C . ASP A 1 201 ? -1.133 -1.637 -19.760 1.00 92.50 201 ASP A C 1
ATOM 1519 O O . ASP A 1 201 ? -1.362 -2.701 -19.179 1.00 92.50 201 ASP A O 1
ATOM 1523 N N . VAL A 1 202 ? -0.890 -0.504 -19.106 1.00 95.38 202 VAL A N 1
ATOM 1524 C CA . VAL A 1 202 ? -0.894 -0.383 -17.647 1.00 95.38 202 VAL A CA 1
ATOM 1525 C C . VAL A 1 202 ? -1.656 0.876 -17.276 1.00 95.38 202 VAL A C 1
ATOM 1527 O O . VAL A 1 202 ? -1.424 1.939 -17.852 1.00 95.38 202 VAL A O 1
ATOM 1530 N N . GLU A 1 203 ? -2.553 0.766 -16.302 1.00 97.00 203 GLU A N 1
ATOM 1531 C CA . GLU A 1 203 ? -3.370 1.874 -15.828 1.00 97.00 203 GLU A CA 1
ATOM 1532 C C . GLU A 1 203 ? -3.365 1.992 -14.304 1.00 97.00 203 GLU A C 1
ATOM 1534 O O . GLU A 1 203 ? -3.179 1.025 -13.565 1.00 97.00 203 GLU A O 1
ATOM 1539 N N . GLY A 1 204 ? -3.626 3.209 -13.824 1.00 98.12 204 GLY A N 1
ATOM 1540 C CA . GLY A 1 204 ? -3.870 3.458 -12.409 1.00 98.12 204 GLY A CA 1
ATOM 1541 C C . GLY A 1 204 ? -2.734 2.978 -11.503 1.00 98.12 204 GLY A C 1
ATOM 1542 O O . GLY A 1 204 ? -1.548 3.095 -11.815 1.00 98.12 204 GLY A O 1
ATOM 1543 N N . VAL A 1 205 ? -3.107 2.419 -10.356 1.00 98.50 205 VAL A N 1
ATOM 1544 C CA . VAL A 1 205 ? -2.151 1.969 -9.337 1.00 98.50 205 VAL A CA 1
ATOM 1545 C C . VAL A 1 205 ? -1.273 0.794 -9.792 1.00 98.50 205 VAL A C 1
ATOM 1547 O O . VAL A 1 205 ? -0.213 0.570 -9.208 1.00 98.50 205 VAL A O 1
ATOM 1550 N N . ASP A 1 206 ? -1.626 0.103 -10.881 1.00 98.25 206 ASP A N 1
ATOM 1551 C CA . ASP A 1 206 ? -0.824 -1.007 -11.407 1.00 98.25 206 ASP A CA 1
ATOM 1552 C C . ASP A 1 206 ? 0.544 -0.561 -11.929 1.00 98.25 206 ASP A C 1
ATOM 1554 O O . ASP A 1 206 ? 1.460 -1.383 -12.026 1.00 98.25 206 ASP A O 1
ATOM 1558 N N . PHE A 1 207 ? 0.736 0.738 -12.194 1.00 97.38 207 PHE A N 1
ATOM 1559 C CA . PHE A 1 207 ? 2.061 1.284 -12.488 1.00 97.38 207 PHE A CA 1
ATOM 1560 C C . PHE A 1 207 ? 3.078 1.009 -11.369 1.00 97.38 207 PHE A C 1
ATOM 1562 O O . PHE A 1 207 ? 4.263 0.871 -11.674 1.00 97.38 207 PHE A O 1
ATOM 1569 N N . LEU A 1 208 ? 2.649 0.858 -10.104 1.00 97.50 208 LEU A N 1
ATOM 1570 C CA . LEU A 1 208 ? 3.535 0.463 -8.996 1.00 97.50 208 LEU A CA 1
ATOM 1571 C C . LEU A 1 208 ? 4.243 -0.867 -9.249 1.00 97.50 208 LEU A C 1
ATOM 1573 O O . LEU A 1 208 ? 5.377 -1.057 -8.822 1.00 97.50 208 LEU A O 1
ATOM 1577 N N . PHE A 1 209 ? 3.569 -1.775 -9.949 1.00 96.69 209 PHE A N 1
ATOM 1578 C CA . PHE A 1 209 ? 4.028 -3.135 -10.199 1.00 96.69 209 PHE A CA 1
ATOM 1579 C C . PHE A 1 209 ? 4.179 -3.425 -11.690 1.00 96.69 209 PHE A C 1
ATOM 1581 O O . PHE A 1 209 ? 4.210 -4.587 -12.097 1.00 96.69 209 PHE A O 1
ATOM 1588 N N . MET A 1 210 ? 4.264 -2.369 -12.507 1.00 92.88 210 MET A N 1
ATOM 1589 C CA . MET A 1 210 ? 4.445 -2.452 -13.956 1.00 92.88 210 MET A CA 1
ATOM 1590 C C . MET A 1 210 ? 3.348 -3.269 -14.669 1.00 92.88 210 MET A C 1
ATOM 1592 O O . MET A 1 210 ? 3.612 -3.851 -15.717 1.00 92.88 210 MET A O 1
ATOM 1596 N N . GLY A 1 211 ? 2.149 -3.372 -14.085 1.00 94.12 211 GLY A N 1
ATOM 1597 C CA . GLY A 1 211 ? 1.051 -4.191 -14.615 1.00 94.12 211 GLY A CA 1
ATOM 1598 C C . GLY A 1 211 ? 1.281 -5.705 -14.578 1.00 94.12 211 GLY A C 1
ATOM 1599 O O . GLY A 1 211 ? 0.556 -6.447 -15.232 1.00 94.12 211 GLY A O 1
ATOM 1600 N N . MET A 1 212 ? 2.283 -6.182 -13.831 1.00 92.88 212 MET A N 1
ATOM 1601 C CA . MET A 1 212 ? 2.721 -7.580 -13.885 1.00 92.88 212 MET A CA 1
ATOM 1602 C C . MET A 1 212 ? 1.751 -8.564 -13.218 1.00 92.88 212 MET A C 1
ATOM 1604 O O . MET A 1 212 ? 1.755 -9.741 -13.565 1.00 92.88 212 MET A O 1
ATOM 1608 N N . TYR A 1 213 ? 0.965 -8.122 -12.236 1.00 96.44 213 TYR A N 1
ATOM 1609 C CA . TYR A 1 213 ? 0.143 -9.013 -11.417 1.00 96.44 213 TYR A CA 1
ATOM 1610 C C . TYR A 1 213 ? -1.298 -9.095 -11.901 1.00 96.44 213 TYR A C 1
ATOM 1612 O O . TYR A 1 213 ? -1.863 -8.142 -12.436 1.00 96.44 213 TYR A O 1
ATOM 1620 N N . SER A 1 214 ? -1.899 -10.262 -11.693 1.00 94.31 214 SER A N 1
ATOM 1621 C CA . SER A 1 214 ? -3.296 -10.518 -12.018 1.00 94.31 214 SER A CA 1
ATOM 1622 C C . SER A 1 214 ? -3.842 -11.673 -11.191 1.00 94.31 214 SER A C 1
ATOM 1624 O O . SER A 1 214 ? -3.084 -12.349 -10.494 1.00 94.31 214 SER A O 1
ATOM 1626 N N . HIS A 1 215 ? -5.142 -11.936 -11.327 1.00 92.62 215 HIS A N 1
ATOM 1627 C CA . HIS A 1 215 ? -5.777 -13.122 -10.756 1.00 92.62 215 HIS A CA 1
ATOM 1628 C C . HIS A 1 215 ? -5.054 -14.427 -11.142 1.00 92.62 215 HIS A C 1
ATOM 1630 O O . HIS A 1 215 ? -4.902 -15.316 -10.310 1.00 92.62 215 HIS A O 1
ATOM 1636 N N . ASP A 1 216 ? -4.553 -14.510 -12.378 1.00 94.00 216 ASP A N 1
ATOM 1637 C CA . ASP A 1 216 ? -3.931 -15.719 -12.927 1.00 94.00 216 ASP A CA 1
ATOM 1638 C C . ASP A 1 216 ? -2.397 -15.740 -12.779 1.00 94.00 216 ASP A C 1
ATOM 1640 O O . ASP A 1 216 ? -1.749 -16.726 -13.136 1.00 94.00 216 ASP A O 1
ATOM 1644 N N . TYR A 1 217 ? -1.788 -14.665 -12.261 1.00 95.62 217 TYR A N 1
ATOM 1645 C CA . TYR A 1 217 ? -0.334 -14.547 -12.141 1.00 95.62 217 TYR A CA 1
ATOM 1646 C C . TYR A 1 217 ? 0.092 -13.897 -10.822 1.00 95.62 217 TYR A C 1
ATOM 1648 O O . TYR A 1 217 ? 0.102 -12.670 -10.684 1.00 95.62 217 TYR A O 1
ATOM 1656 N N . ASN A 1 218 ? 0.511 -14.749 -9.878 1.00 96.44 218 ASN A N 1
ATOM 1657 C CA . ASN A 1 218 ? 0.944 -14.386 -8.524 1.00 96.44 218 ASN A CA 1
ATOM 1658 C C . ASN A 1 218 ? -0.025 -13.396 -7.849 1.00 96.44 218 ASN A C 1
ATOM 1660 O O . ASN A 1 218 ? 0.387 -12.270 -7.544 1.00 96.44 218 ASN A O 1
ATOM 1664 N N . PRO A 1 219 ? -1.304 -13.757 -7.647 1.00 97.88 219 PRO A N 1
ATOM 1665 C CA . PRO A 1 219 ? -2.314 -12.838 -7.129 1.00 97.88 219 PRO A CA 1
ATOM 1666 C C . PRO A 1 219 ? -2.107 -12.463 -5.657 1.00 97.88 219 PRO A C 1
ATOM 1668 O O . PRO A 1 219 ? -2.612 -11.437 -5.225 1.00 97.88 219 PRO A O 1
ATOM 1671 N N . GLU A 1 220 ? -1.354 -13.226 -4.871 1.00 98.44 220 GLU A N 1
ATOM 1672 C CA . GLU A 1 220 ? -1.338 -13.103 -3.410 1.00 98.44 220 GLU A CA 1
ATOM 1673 C C . GLU A 1 220 ? -0.740 -11.770 -2.943 1.00 98.44 220 GLU A C 1
ATOM 1675 O O . GLU A 1 220 ? 0.431 -11.467 -3.192 1.00 98.44 220 GLU A O 1
ATOM 1680 N N . VAL A 1 221 ? -1.539 -10.961 -2.257 1.00 98.75 221 VAL A N 1
ATOM 1681 C CA . VAL A 1 221 ? -1.125 -9.716 -1.603 1.00 98.75 221 VAL A CA 1
ATOM 1682 C C . VAL A 1 221 ? -0.992 -9.995 -0.108 1.00 98.75 221 VAL A C 1
ATOM 1684 O O . VAL A 1 221 ? -1.723 -10.812 0.453 1.00 98.75 221 VAL A O 1
ATOM 1687 N N . ASP A 1 222 ? -0.039 -9.342 0.554 1.00 98.75 222 ASP A N 1
ATOM 1688 C CA . ASP A 1 222 ? 0.196 -9.614 1.970 1.00 98.75 222 ASP A CA 1
ATOM 1689 C C . ASP A 1 222 ? -1.019 -9.182 2.797 1.00 98.75 222 ASP A C 1
ATOM 1691 O O . ASP A 1 222 ? -1.629 -8.140 2.536 1.00 98.75 222 ASP A O 1
ATOM 1695 N N . SER A 1 223 ? -1.342 -9.968 3.825 1.00 98.56 223 SER A N 1
ATOM 1696 C CA . SER A 1 223 ? -2.325 -9.566 4.832 1.00 98.56 223 SER A CA 1
ATOM 1697 C C . SER A 1 223 ? -1.849 -8.316 5.571 1.00 98.56 223 SER A C 1
ATOM 1699 O O . SER A 1 223 ? -0.646 -8.050 5.668 1.00 98.56 223 SER A O 1
ATOM 1701 N N . ALA A 1 224 ? -2.789 -7.549 6.112 1.00 98.69 224 ALA A N 1
ATOM 1702 C CA . ALA A 1 224 ? -2.480 -6.340 6.858 1.00 98.69 224 ALA A CA 1
ATOM 1703 C C . ALA A 1 224 ? -3.180 -6.318 8.212 1.00 98.69 224 ALA A C 1
ATOM 1705 O O . ALA A 1 224 ? -4.269 -6.865 8.383 1.00 98.69 224 ALA A O 1
ATOM 1706 N N . GLN A 1 225 ? -2.552 -5.647 9.171 1.00 98.75 225 GLN A N 1
ATOM 1707 C CA . GLN A 1 225 ? -3.119 -5.416 10.491 1.00 98.75 225 GLN A CA 1
ATOM 1708 C C . GLN A 1 225 ? -3.177 -3.925 10.772 1.00 98.75 225 GLN A C 1
ATOM 1710 O O . GLN A 1 225 ? -2.211 -3.197 10.547 1.00 98.75 225 GLN A O 1
ATOM 1715 N N . LEU A 1 226 ? -4.309 -3.475 11.287 1.00 98.69 226 LEU A N 1
ATOM 1716 C CA . LEU A 1 226 ? -4.541 -2.093 11.667 1.00 98.69 226 LEU A CA 1
ATOM 1717 C C . LEU A 1 226 ? -5.020 -2.062 13.116 1.00 98.69 226 LEU A C 1
ATOM 1719 O O . LEU A 1 226 ? -5.917 -2.816 13.477 1.00 98.69 226 LEU A O 1
ATOM 1723 N N . THR A 1 227 ? -4.471 -1.153 13.912 1.00 98.69 227 THR A N 1
ATOM 1724 C CA . THR A 1 227 ? -4.938 -0.864 15.273 1.00 98.69 227 THR A CA 1
ATOM 1725 C C . THR A 1 227 ? -5.232 0.625 15.379 1.00 98.69 227 THR A C 1
ATOM 1727 O O . THR A 1 227 ? -4.366 1.440 15.063 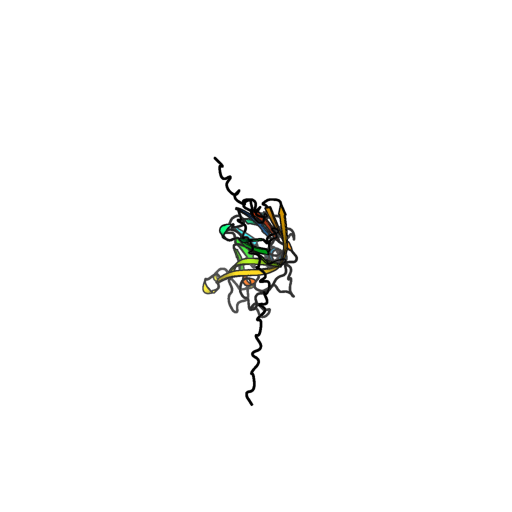1.00 98.69 227 THR A O 1
ATOM 1730 N N . LEU A 1 228 ? -6.436 0.979 15.819 1.00 98.69 228 LEU A N 1
ATOM 1731 C CA . LEU A 1 228 ? -6.909 2.345 16.027 1.00 98.69 228 LEU A CA 1
ATOM 1732 C C . LEU A 1 228 ? -7.235 2.553 17.503 1.00 98.69 228 LEU A C 1
ATOM 1734 O O . LEU A 1 228 ? -7.889 1.705 18.105 1.00 98.69 228 LEU A O 1
ATOM 1738 N N . ASN A 1 229 ? -6.842 3.703 18.040 1.00 98.12 229 ASN A N 1
ATOM 1739 C CA . ASN A 1 229 ? -7.342 4.214 19.311 1.00 98.12 229 ASN A CA 1
ATOM 1740 C C . ASN A 1 229 ? -8.423 5.248 19.002 1.00 98.12 229 ASN A C 1
ATOM 1742 O O . ASN A 1 229 ? -8.179 6.193 18.243 1.00 98.12 229 ASN A O 1
ATOM 1746 N N . LEU A 1 230 ? -9.613 5.041 19.546 1.00 96.62 230 LEU A N 1
ATOM 1747 C CA . LEU A 1 230 ? -10.771 5.894 19.335 1.00 96.62 230 LEU A CA 1
ATOM 1748 C C . LEU A 1 230 ? -10.987 6.833 20.515 1.00 96.62 230 LEU A C 1
ATOM 1750 O O . LEU A 1 230 ? -10.562 6.550 21.632 1.00 96.62 230 LEU A O 1
ATOM 1754 N N . ALA A 1 231 ? -11.713 7.921 20.272 1.00 94.12 231 ALA A N 1
ATOM 1755 C CA . ALA A 1 231 ? -12.268 8.694 21.369 1.00 94.12 231 ALA A CA 1
ATOM 1756 C C . ALA A 1 231 ? -13.300 7.835 22.135 1.00 94.12 231 ALA A C 1
ATOM 1758 O O . ALA A 1 231 ? -14.042 7.070 21.498 1.00 94.12 231 ALA A O 1
ATOM 1759 N N . PRO A 1 232 ? -13.404 7.993 23.467 1.00 89.50 232 PRO A N 1
ATOM 1760 C CA . PRO A 1 232 ? -14.397 7.284 24.266 1.00 89.50 232 PRO A CA 1
ATOM 1761 C C . PRO A 1 232 ? -15.824 7.508 23.753 1.00 89.50 232 PRO A C 1
ATOM 1763 O O . PRO A 1 232 ? -16.159 8.597 23.282 1.00 89.50 232 PRO A O 1
ATOM 1766 N N . GLY A 1 233 ? -16.687 6.500 23.886 1.00 81.75 233 GLY A N 1
ATOM 1767 C CA . GLY A 1 233 ? -18.111 6.621 23.545 1.00 81.75 233 GLY A CA 1
ATOM 1768 C C . GLY A 1 233 ? -18.512 6.122 22.157 1.00 81.75 233 GLY A C 1
ATOM 1769 O O . GLY A 1 233 ? -19.702 5.946 21.921 1.00 81.75 233 GLY A O 1
ATOM 1770 N N . CYS A 1 234 ? -17.562 5.846 21.256 1.00 85.38 234 CYS A N 1
ATOM 1771 C CA . CYS A 1 234 ? -17.869 5.291 19.931 1.00 85.38 234 CYS A CA 1
ATOM 1772 C C . CYS A 1 234 ? -18.645 3.973 20.046 1.00 85.38 234 CYS A C 1
ATOM 1774 O O . CYS A 1 234 ? -18.145 3.029 20.669 1.00 85.38 234 CYS A O 1
ATOM 1776 N N . GLY A 1 235 ? -19.811 3.867 19.399 1.00 73.81 235 GLY A N 1
ATOM 1777 C CA . GLY A 1 235 ? -20.559 2.608 19.288 1.00 73.81 235 GLY A CA 1
ATOM 1778 C C . GLY A 1 235 ? -20.955 1.999 20.635 1.00 73.81 235 GLY A C 1
ATOM 1779 O O . GLY A 1 235 ? -20.993 0.776 20.764 1.00 73.81 235 GLY A O 1
ATOM 1780 N N . GLN A 1 236 ? -21.146 2.836 21.657 1.00 72.62 236 GLN A N 1
ATOM 1781 C CA . GLN A 1 236 ? -21.817 2.447 22.895 1.00 72.62 236 GLN A CA 1
ATOM 1782 C C . GLN A 1 236 ? -23.316 2.735 22.747 1.00 72.62 236 GLN A C 1
ATOM 1784 O O . GLN A 1 236 ? -23.684 3.755 22.162 1.00 72.62 236 GLN A O 1
ATOM 1789 N N . GLU A 1 237 ? -24.181 1.867 23.287 1.00 60.88 237 GLU A N 1
ATOM 1790 C CA . GLU A 1 237 ? -25.606 2.192 23.423 1.00 60.88 237 GLU A CA 1
ATOM 1791 C C . GLU A 1 237 ? -25.723 3.520 24.181 1.00 60.88 237 GLU A C 1
ATOM 1793 O O . GLU A 1 237 ? -25.237 3.659 25.306 1.00 60.88 237 GLU A O 1
ATOM 1798 N N . LYS A 1 238 ? -26.334 4.526 23.548 1.00 57.50 238 LYS A N 1
ATOM 1799 C CA . LYS A 1 238 ? -26.698 5.759 24.243 1.00 57.50 238 LYS A CA 1
ATOM 1800 C C . LYS A 1 238 ? -27.808 5.388 25.217 1.00 57.50 238 LYS A C 1
ATOM 1802 O O . LYS A 1 238 ? -28.929 5.136 24.779 1.00 57.50 238 LYS A O 1
ATOM 1807 N N . ASP A 1 239 ? -27.499 5.338 26.510 1.00 49.94 239 ASP A N 1
ATOM 1808 C CA . ASP A 1 239 ? -28.521 5.225 27.550 1.00 49.94 239 ASP A CA 1
ATOM 1809 C C . ASP A 1 239 ? -29.525 6.370 27.351 1.00 49.94 239 ASP A C 1
ATOM 1811 O O . ASP A 1 239 ? -29.215 7.544 27.558 1.00 49.94 239 ASP A O 1
ATOM 1815 N N . ASN A 1 240 ? -30.742 6.035 26.921 1.00 48.34 240 ASN A N 1
ATOM 1816 C CA . ASN A 1 240 ? -31.867 6.965 26.805 1.00 48.34 240 ASN A CA 1
ATOM 1817 C C . ASN A 1 240 ? -32.476 7.278 28.187 1.00 48.34 240 ASN A C 1
ATOM 1819 O O . ASN A 1 240 ? -33.695 7.363 28.330 1.00 48.34 240 ASN A O 1
ATOM 1823 N N . ASP A 1 241 ? -31.643 7.467 29.207 1.00 47.94 241 ASP A N 1
ATOM 1824 C CA . ASP A 1 241 ? -32.076 7.794 30.563 1.00 47.94 241 ASP A CA 1
ATOM 1825 C C . ASP A 1 241 ? -31.897 9.289 30.843 1.00 47.94 241 ASP A C 1
ATOM 1827 O O . ASP A 1 241 ? -31.117 9.717 31.688 1.00 47.94 241 ASP A O 1
ATOM 1831 N N . GLU A 1 242 ? -32.691 10.110 30.155 1.00 45.78 242 GLU A N 1
ATOM 1832 C CA . GLU A 1 242 ? -33.093 11.405 30.710 1.00 45.78 242 GLU A CA 1
ATOM 1833 C C . GLU A 1 242 ? -34.530 11.741 30.285 1.00 45.78 242 GLU A C 1
ATOM 1835 O O . GLU A 1 242 ? -34.803 12.631 29.482 1.00 45.78 242 GLU A O 1
ATOM 1840 N N . VAL A 1 243 ? -35.493 10.994 30.835 1.00 45.31 243 VAL A N 1
ATOM 1841 C CA . VAL A 1 243 ? -36.875 11.480 30.932 1.00 45.31 243 VAL A CA 1
ATOM 1842 C C . VAL A 1 243 ? -36.884 12.561 32.021 1.00 45.31 243 VAL A C 1
ATOM 1844 O O . VAL A 1 243 ? -36.619 12.234 33.181 1.00 45.31 243 VAL A O 1
ATOM 1847 N N . PRO A 1 244 ? -37.186 13.839 31.715 1.00 42.81 244 PRO A N 1
ATOM 1848 C CA . PRO A 1 244 ? -37.281 14.867 32.743 1.00 42.81 244 PRO A CA 1
ATOM 1849 C C . PRO A 1 244 ? -38.418 14.496 33.694 1.00 42.81 244 PRO A C 1
ATOM 1851 O O . PRO A 1 244 ? -39.547 14.272 33.250 1.00 42.81 244 PRO A O 1
ATOM 1854 N N . SER A 1 245 ? -38.135 14.420 34.996 1.00 43.28 245 SER A N 1
ATOM 1855 C CA . SER A 1 245 ? -39.176 14.184 35.991 1.00 43.28 245 SER A CA 1
ATOM 1856 C C . SER A 1 245 ? -40.226 15.297 35.903 1.00 43.28 245 SER A C 1
ATOM 1858 O O . SER A 1 245 ? -39.925 16.489 36.006 1.00 43.28 245 SER A O 1
ATOM 1860 N N . GLU A 1 246 ? -41.478 14.909 35.652 1.00 45.28 246 GLU A N 1
ATOM 1861 C CA . GLU A 1 246 ? -42.602 15.836 35.683 1.00 45.28 246 GLU A CA 1
ATOM 1862 C C . GLU A 1 246 ? -42.679 16.497 37.063 1.00 45.28 246 GLU A C 1
ATOM 1864 O O . GLU A 1 246 ? -42.694 15.837 38.103 1.00 45.28 246 GLU A O 1
ATOM 1869 N N . GLY A 1 247 ? -42.706 17.830 37.041 1.00 42.06 247 GLY A N 1
ATOM 1870 C CA . GLY A 1 247 ? -42.641 18.682 38.214 1.00 42.06 247 GLY A CA 1
ATOM 1871 C C . GLY A 1 247 ? -43.688 18.358 39.277 1.00 42.06 247 GLY A C 1
ATOM 1872 O O . GLY A 1 247 ? -44.897 18.322 39.030 1.00 42.06 247 GLY A O 1
ATOM 1873 N N . GLU A 1 248 ? -43.201 18.227 40.504 1.00 42.91 248 GLU A N 1
ATOM 1874 C CA . GLU A 1 248 ? -44.002 18.220 41.715 1.00 42.91 248 GLU A CA 1
ATOM 1875 C C . GLU A 1 248 ? -44.720 19.577 41.851 1.00 42.91 248 GLU A C 1
ATOM 1877 O O . GLU A 1 248 ? -44.112 20.618 42.108 1.00 42.91 248 GLU A O 1
ATOM 1882 N N . LYS A 1 249 ? -46.042 19.593 41.632 1.00 46.59 249 LYS A N 1
ATOM 1883 C CA . LYS A 1 249 ? -46.877 20.759 41.952 1.00 46.59 249 LYS A CA 1
ATOM 1884 C C . LYS A 1 249 ? -46.997 20.894 43.474 1.00 46.59 249 LYS A C 1
ATOM 1886 O O . LYS A 1 249 ? -47.460 19.945 44.110 1.00 46.59 249 LYS A O 1
ATOM 1891 N N . PRO A 1 250 ? -46.735 22.077 44.057 1.00 44.88 250 PRO A N 1
ATOM 1892 C CA . PRO A 1 250 ? -47.006 22.305 45.465 1.00 44.88 250 PRO A CA 1
ATOM 1893 C C . PRO A 1 250 ? -48.520 22.424 45.669 1.00 44.88 250 PRO A C 1
ATOM 1895 O O . PRO A 1 250 ? -49.194 23.190 44.973 1.00 44.88 250 PRO A O 1
ATOM 1898 N N . LYS A 1 251 ? -49.068 21.674 46.627 1.00 49.31 251 LYS A N 1
ATOM 1899 C CA . LYS A 1 251 ? -50.406 21.943 47.165 1.00 49.31 251 LYS A CA 1
ATOM 1900 C C . LYS A 1 251 ? -50.273 22.710 48.476 1.00 49.31 251 LYS A C 1
ATOM 1902 O O . LYS A 1 251 ? -49.638 22.234 49.412 1.00 49.31 251 LYS A O 1
ATOM 1907 N N . SER A 1 252 ? -50.866 23.903 48.454 1.00 54.81 252 SER A N 1
ATOM 1908 C CA . SER A 1 252 ? -51.237 24.745 49.594 1.00 54.81 252 SER A CA 1
ATOM 1909 C C . SER A 1 252 ? -52.209 24.053 50.537 1.00 54.81 252 SER A C 1
ATOM 1911 O O . SER A 1 252 ? -53.080 23.328 49.994 1.00 54.81 252 SER A O 1
#

Radius of gyration: 27.64 Å; chains: 1; bounding box: 113×40×76 Å

pLDDT: mean 88.44, std 18.51, range [35.59, 98.88]